Protein AF-A0A7G2CK95-F1 (afdb_monomer)

Organism: NCBI:txid59799

pLDDT: mean 92.6, std 8.97, range [46.34, 98.75]

InterPro domains:
  IPR023128 Protein N-terminal glutamine amidohydrolase, alpha beta roll [PF09764] (47-225)
  IPR037132 Protein N-terminal glutamine amidohydrolase, alpha beta roll superfamily [G3DSA:3.10.620.10] (1-190)
  IPR039733 Protein N-terminal glutamine amidohydrolase [PTHR13035] (48-230)

Nearest PDB structures (foldseek):
  7s8w-assembly1_A  TM=4.728E-01  e=5.253E-01  Amycolatopsis sp.
  5fjp-assembly2_A  TM=4.552E-01  e=4.659E-01  Amycolatopsis sp.
  5fjr-assembly1_A  TM=4.540E-01  e=5.922E-01  Amycolatopsis sp.
  3cyj-assembly1_A  TM=4.809E-01  e=1.641E+00  Rubrobacter xylanophilus DSM 9941

Structure (mmCIF, N/CA/C/O backbone):
data_AF-A0A7G2CK95-F1
#
_entry.id   AF-A0A7G2CK95-F1
#
loop_
_atom_site.group_PDB
_atom_site.id
_atom_site.type_symbol
_atom_site.label_atom_id
_atom_site.label_alt_id
_atom_site.label_comp_id
_atom_site.label_asym_id
_atom_site.label_entity_id
_atom_site.label_seq_id
_atom_site.pdbx_PDB_ins_code
_atom_site.Cartn_x
_atom_site.Cartn_y
_atom_site.Cartn_z
_atom_site.occupancy
_atom_site.B_iso_or_equiv
_atom_site.auth_seq_id
_atom_site.auth_comp_id
_atom_site.auth_asym_id
_atom_site.auth_atom_id
_atom_site.pdbx_PDB_model_num
ATOM 1 N N . MET A 1 1 ? -8.683 -21.092 3.621 1.00 47.41 1 MET A N 1
ATOM 2 C CA . MET A 1 1 ? -9.106 -20.383 4.844 1.00 47.41 1 MET A CA 1
ATOM 3 C C . MET A 1 1 ? -10.113 -21.291 5.527 1.00 47.41 1 MET A C 1
ATOM 5 O O . MET A 1 1 ? -11.068 -21.670 4.860 1.00 47.41 1 MET A O 1
ATOM 9 N N . GLU A 1 2 ? -9.842 -21.744 6.752 1.00 46.34 2 GLU A N 1
ATOM 10 C CA . GLU A 1 2 ? -10.783 -22.582 7.512 1.00 46.34 2 GLU A CA 1
ATOM 11 C C . GLU A 1 2 ? -12.123 -21.854 7.693 1.00 46.34 2 GLU A C 1
ATOM 13 O O . GLU A 1 2 ? -12.157 -20.631 7.830 1.00 46.34 2 GLU A O 1
ATOM 18 N N . GLU A 1 3 ? -13.220 -22.610 7.697 1.00 56.62 3 GLU A N 1
ATOM 19 C CA . GLU A 1 3 ? -14.606 -22.119 7.760 1.00 56.62 3 GLU A CA 1
ATOM 20 C C . GLU A 1 3 ? -14.863 -21.182 8.957 1.00 56.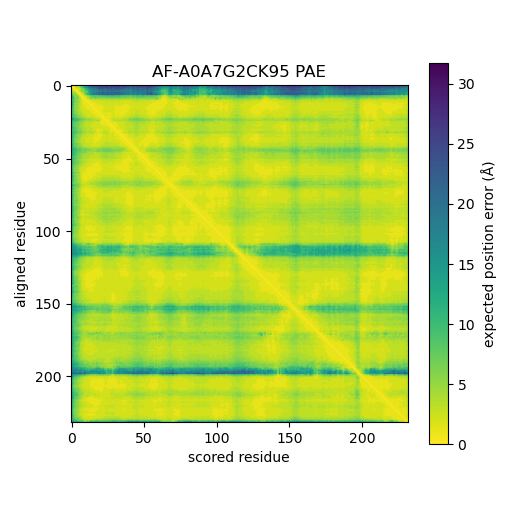62 3 GLU A C 1
ATOM 22 O O . GLU A 1 3 ? -15.671 -20.266 8.864 1.00 56.62 3 GLU A O 1
ATOM 27 N N . LYS A 1 4 ? -14.066 -21.318 10.027 1.00 56.44 4 LYS A N 1
ATOM 28 C CA . LYS A 1 4 ? -14.090 -20.492 11.244 1.00 56.44 4 LYS A CA 1
ATOM 29 C C . LYS A 1 4 ? -13.824 -18.992 11.017 1.00 56.44 4 LYS A C 1
ATOM 31 O O . LYS A 1 4 ? -14.174 -18.189 11.874 1.00 56.44 4 LYS A O 1
ATOM 36 N N . TYR A 1 5 ? -13.195 -18.602 9.906 1.00 57.00 5 TYR A N 1
ATOM 37 C CA . TYR A 1 5 ? -12.777 -17.209 9.667 1.00 57.00 5 TYR A CA 1
ATOM 38 C C . TYR A 1 5 ? -13.523 -16.511 8.528 1.00 57.00 5 TYR A C 1
ATOM 40 O O . TYR A 1 5 ? -13.239 -15.344 8.261 1.00 57.00 5 TYR A O 1
ATOM 48 N N . LYS A 1 6 ? -14.457 -17.200 7.855 1.00 57.72 6 LYS A N 1
ATOM 49 C CA . LYS A 1 6 ? -15.169 -16.653 6.687 1.00 57.72 6 LYS A CA 1
ATOM 50 C C . LYS A 1 6 ? -15.974 -15.385 6.991 1.00 57.72 6 LYS A C 1
ATOM 52 O O . LYS A 1 6 ? -16.174 -14.595 6.078 1.00 57.72 6 LYS A O 1
ATOM 57 N N . ASP A 1 7 ? -16.334 -15.168 8.254 1.00 66.56 7 ASP A N 1
ATOM 58 C CA . ASP A 1 7 ? -17.263 -14.104 8.647 1.00 66.56 7 ASP A CA 1
ATOM 59 C C . ASP A 1 7 ? -16.604 -12.970 9.443 1.00 66.56 7 ASP A C 1
ATOM 61 O O . ASP A 1 7 ? -17.287 -12.055 9.898 1.00 66.56 7 ASP A O 1
ATOM 65 N N . LEU A 1 8 ? -15.281 -13.008 9.650 1.00 83.69 8 LEU A N 1
ATOM 66 C CA . LEU A 1 8 ? -14.631 -11.990 10.481 1.00 83.69 8 LEU A CA 1
ATOM 67 C C . LEU A 1 8 ? -14.372 -10.683 9.720 1.00 83.69 8 LEU A C 1
ATOM 69 O O . LEU A 1 8 ? -14.423 -9.602 10.310 1.00 83.69 8 LEU A O 1
ATOM 73 N N . PHE A 1 9 ? -14.085 -10.792 8.421 1.00 90.69 9 PHE A N 1
ATOM 74 C CA . PHE A 1 9 ? -13.752 -9.669 7.550 1.00 90.69 9 PHE A CA 1
ATOM 75 C C . PHE A 1 9 ? -14.561 -9.749 6.267 1.00 90.69 9 PHE A C 1
ATOM 77 O O . PHE A 1 9 ? -14.505 -10.750 5.557 1.00 90.69 9 PHE A O 1
ATOM 84 N N . ASP A 1 10 ? -15.255 -8.669 5.939 1.00 92.62 10 ASP A N 1
ATOM 85 C CA . ASP A 1 10 ? -16.059 -8.587 4.717 1.00 92.62 10 ASP A CA 1
ATOM 86 C C . ASP A 1 10 ? -15.304 -7.900 3.559 1.00 92.62 10 ASP A C 1
ATOM 88 O O . ASP A 1 10 ? -15.697 -8.024 2.400 1.00 92.62 10 ASP A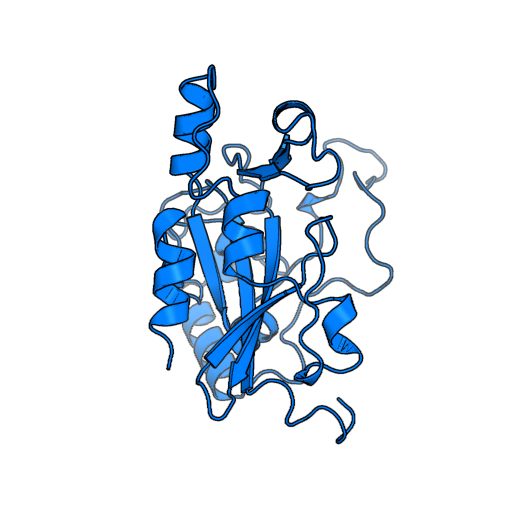 O 1
ATOM 92 N N . ALA A 1 11 ? -14.181 -7.226 3.844 1.00 95.50 11 ALA A N 1
ATOM 93 C CA . ALA A 1 11 ? -13.296 -6.670 2.825 1.00 95.50 11 ALA A CA 1
ATOM 94 C C . ALA A 1 11 ? -11.837 -6.637 3.291 1.00 95.50 11 ALA A C 1
ATOM 96 O O . ALA A 1 11 ? -11.534 -6.458 4.472 1.00 95.50 11 ALA A O 1
ATOM 97 N N . SER A 1 12 ? -10.912 -6.769 2.342 1.00 96.75 12 SER A N 1
ATOM 98 C CA . SER A 1 12 ? -9.479 -6.614 2.587 1.00 96.75 12 SER A CA 1
ATOM 99 C C . SER A 1 12 ? -8.788 -5.945 1.408 1.00 96.75 12 SER A C 1
ATOM 101 O O . SER A 1 12 ? -9.215 -6.063 0.256 1.00 96.75 12 SER A O 1
ATOM 103 N N . TYR A 1 13 ? -7.720 -5.224 1.727 1.00 98.25 13 TYR A N 1
ATOM 104 C CA . TYR A 1 13 ? -7.013 -4.345 0.819 1.00 98.25 13 TYR A CA 1
ATOM 105 C C . TYR A 1 13 ? -5.505 -4.487 1.005 1.00 98.25 13 TYR A C 1
ATOM 107 O O . TYR A 1 13 ? -5.016 -4.648 2.127 1.00 98.25 13 TYR A O 1
ATOM 115 N N . ALA A 1 14 ? -4.768 -4.381 -0.095 1.00 98.56 14 ALA A N 1
ATOM 116 C CA . ALA A 1 14 ? -3.340 -4.097 -0.088 1.00 98.56 14 ALA A CA 1
ATOM 117 C C . ALA A 1 14 ? -3.144 -2.601 -0.348 1.00 98.56 14 ALA A C 1
ATOM 119 O O . ALA A 1 14 ? -3.777 -2.035 -1.241 1.00 98.56 14 ALA A O 1
ATOM 120 N N . VAL A 1 15 ? -2.268 -1.959 0.418 1.00 98.75 15 VAL A N 1
ATOM 121 C CA . VAL A 1 15 ? -1.977 -0.533 0.274 1.00 98.75 15 VAL A CA 1
ATOM 122 C C . VAL A 1 15 ? -0.496 -0.349 0.012 1.00 98.75 15 VAL A C 1
ATOM 124 O O . VAL A 1 15 ? 0.332 -0.654 0.865 1.00 98.75 15 VAL A O 1
ATOM 127 N N . PHE A 1 16 ? -0.174 0.172 -1.169 1.00 98.75 16 PHE A N 1
ATOM 128 C CA . PHE A 1 16 ? 1.175 0.611 -1.508 1.00 98.75 16 PHE A CA 1
ATOM 129 C C . PHE A 1 16 ? 1.325 2.089 -1.173 1.00 98.75 16 PHE A C 1
ATOM 131 O O . PHE A 1 16 ? 0.464 2.895 -1.526 1.00 98.75 16 PHE A O 1
ATOM 138 N N . VAL A 1 17 ? 2.441 2.454 -0.550 1.00 98.69 17 VAL A N 1
ATOM 139 C CA . VAL A 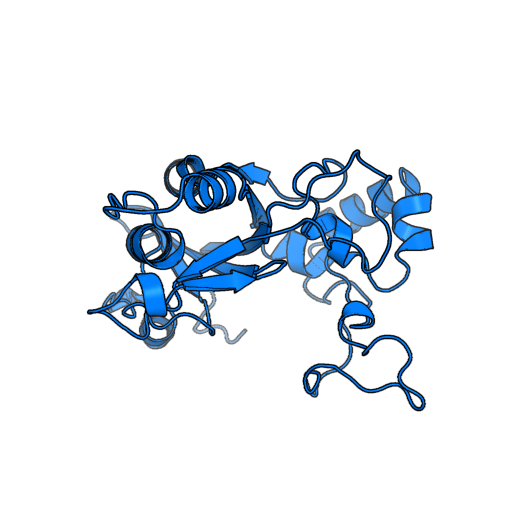1 17 ? 2.804 3.844 -0.264 1.00 98.69 17 VAL A CA 1
ATOM 140 C C . VAL A 1 17 ? 4.081 4.187 -0.997 1.00 98.69 17 VAL A C 1
ATOM 142 O O . VAL A 1 17 ? 5.080 3.477 -0.891 1.00 98.69 17 VAL A O 1
ATOM 145 N N . SER A 1 18 ? 4.055 5.285 -1.741 1.00 98.69 18 SER A N 1
ATOM 146 C CA . SER A 1 18 ? 5.205 5.776 -2.493 1.00 98.69 18 SER A CA 1
ATOM 147 C C . SER A 1 18 ? 5.056 7.270 -2.760 1.00 98.69 18 SER A C 1
ATOM 149 O O . SER A 1 18 ? 3.952 7.815 -2.705 1.00 98.69 18 SER A O 1
ATOM 151 N N . SER A 1 19 ? 6.160 7.941 -3.072 1.00 98.31 19 SER A N 1
ATOM 152 C CA . SER A 1 19 ? 6.135 9.258 -3.713 1.00 98.31 19 SER A CA 1
ATOM 153 C C . SER A 1 19 ? 6.577 9.187 -5.181 1.00 98.31 19 SER A C 1
ATOM 155 O O . SER A 1 19 ? 6.740 10.227 -5.817 1.00 98.31 19 SER A O 1
ATOM 157 N N . PHE A 1 20 ? 6.814 7.982 -5.718 1.00 98.31 20 PHE A N 1
ATOM 158 C CA . PHE A 1 20 ? 7.185 7.780 -7.113 1.00 98.31 20 PHE A CA 1
ATOM 159 C C . PHE A 1 20 ? 6.027 8.136 -8.043 1.00 98.31 20 PHE A C 1
ATOM 161 O O . PHE A 1 20 ? 4.890 7.703 -7.847 1.00 98.31 20 PHE A O 1
ATOM 168 N N . SER A 1 21 ? 6.329 8.909 -9.080 1.00 97.69 21 SER A N 1
ATOM 169 C CA . SER A 1 21 ? 5.365 9.339 -10.083 1.00 97.69 21 SER A CA 1
ATOM 170 C C . SER A 1 21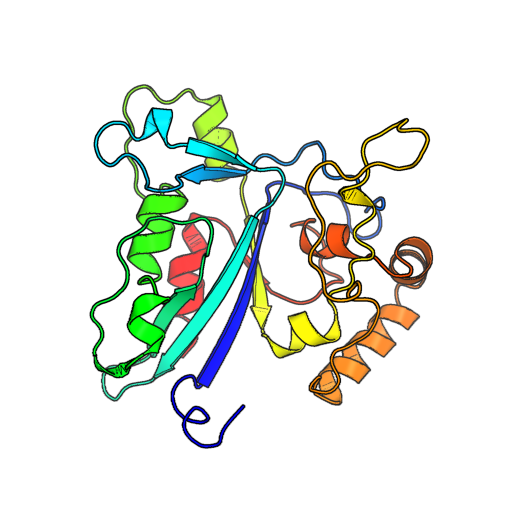 ? 6.090 9.539 -11.409 1.00 97.69 21 SER A C 1
ATOM 172 O O . SER A 1 21 ? 7.042 10.316 -11.494 1.00 97.69 21 SER A O 1
ATOM 174 N N . VAL A 1 22 ? 5.647 8.809 -12.428 1.00 96.94 22 VAL A N 1
ATOM 175 C CA . VAL A 1 22 ? 6.036 8.984 -13.833 1.00 96.94 22 VAL A CA 1
ATOM 176 C C . VAL A 1 22 ? 4.799 8.829 -14.711 1.00 96.94 22 VAL A C 1
ATOM 178 O O . VAL A 1 22 ? 3.797 8.260 -14.276 1.00 96.94 22 VAL A O 1
ATOM 181 N N . GLU A 1 23 ? 4.855 9.340 -15.939 1.00 94.25 23 GLU A N 1
ATOM 182 C CA . GLU A 1 23 ? 3.772 9.155 -16.911 1.00 94.25 23 GLU A CA 1
ATOM 183 C C . GLU A 1 23 ? 3.478 7.666 -17.150 1.00 94.25 23 GLU A C 1
ATOM 185 O O . GLU A 1 23 ? 4.386 6.830 -17.157 1.00 94.25 23 GLU A O 1
ATOM 190 N N . ASP A 1 24 ? 2.206 7.344 -17.372 1.00 89.19 24 ASP A N 1
ATOM 191 C CA . ASP A 1 24 ? 1.743 5.987 -17.655 1.00 89.19 24 ASP A CA 1
ATOM 192 C C . ASP A 1 24 ? 2.498 5.373 -18.842 1.00 89.19 24 ASP A C 1
ATOM 194 O O . ASP A 1 24 ? 2.615 5.970 -19.916 1.00 89.19 24 ASP A O 1
ATOM 198 N N . GLY A 1 25 ? 3.013 4.158 -18.654 1.00 87.00 25 GLY A N 1
ATOM 199 C CA . GLY A 1 25 ? 3.798 3.450 -19.664 1.00 87.00 25 GLY A CA 1
ATOM 200 C C . GLY A 1 25 ? 5.246 3.928 -19.781 1.00 87.00 25 GLY A C 1
ATOM 201 O O . GLY A 1 25 ? 5.959 3.474 -20.676 1.00 87.00 25 GLY A O 1
ATOM 202 N N . LYS A 1 26 ? 5.696 4.846 -18.914 1.00 91.94 26 LYS A N 1
ATOM 203 C CA . LYS A 1 26 ? 7.112 5.228 -18.764 1.00 91.94 26 LYS A CA 1
ATOM 204 C C . LYS A 1 26 ? 7.790 4.533 -17.588 1.00 91.94 26 LYS A C 1
ATOM 206 O O . LYS A 1 26 ? 8.927 4.871 -17.256 1.00 91.94 26 LYS A O 1
ATOM 211 N N . GLU A 1 27 ? 7.117 3.589 -16.939 1.00 92.94 27 GLU A N 1
ATOM 212 C CA . GLU A 1 27 ? 7.727 2.777 -15.898 1.00 92.94 27 GLU A CA 1
ATOM 213 C C . GLU A 1 27 ? 8.911 1.989 -16.451 1.00 92.94 27 GLU A C 1
ATOM 215 O O . GLU A 1 27 ? 8.831 1.356 -17.499 1.00 92.94 27 GLU A O 1
ATOM 220 N N . VAL A 1 28 ? 10.010 1.984 -15.701 1.00 92.56 28 VAL A N 1
ATOM 221 C CA . VAL A 1 28 ? 11.169 1.149 -16.007 1.00 92.56 28 VAL A CA 1
ATOM 222 C C . VAL A 1 28 ? 11.312 0.125 -14.892 1.00 92.56 28 VAL A C 1
ATOM 224 O O . VAL A 1 28 ? 11.326 0.477 -13.711 1.00 92.56 28 VAL A O 1
ATOM 227 N N . LYS A 1 29 ? 11.425 -1.156 -15.259 1.00 92.56 29 LYS A N 1
ATOM 228 C CA . LYS A 1 29 ? 11.590 -2.262 -14.307 1.00 92.56 29 LYS A CA 1
ATOM 229 C C . LYS A 1 29 ? 12.706 -1.952 -13.298 1.00 92.56 29 LYS A C 1
ATOM 231 O O . LYS A 1 29 ? 13.819 -1.593 -13.681 1.00 92.56 29 LYS A O 1
ATOM 236 N N . ASN A 1 30 ? 12.395 -2.130 -12.012 1.00 93.31 30 ASN A N 1
ATOM 237 C CA . ASN A 1 30 ? 13.291 -1.902 -10.869 1.00 93.31 30 ASN A CA 1
ATOM 238 C C . ASN A 1 30 ? 13.793 -0.455 -10.693 1.00 93.31 30 ASN A C 1
ATOM 240 O O . ASN A 1 30 ? 14.831 -0.260 -10.062 1.00 93.31 30 ASN A O 1
ATOM 244 N N . ARG A 1 31 ? 13.095 0.550 -11.244 1.00 94.75 31 ARG A N 1
ATOM 245 C CA . ARG A 1 31 ? 13.464 1.966 -11.095 1.00 94.75 31 ARG A CA 1
ATOM 246 C C . ARG A 1 31 ? 12.350 2.793 -10.466 1.00 94.75 31 ARG A C 1
ATOM 248 O O . ARG A 1 31 ? 11.277 2.944 -11.042 1.00 94.75 31 ARG A O 1
ATOM 255 N N . TRP A 1 32 ? 12.640 3.335 -9.289 1.00 96.56 32 TRP A N 1
ATOM 256 C CA . TRP A 1 32 ? 11.807 4.281 -8.536 1.00 96.56 32 TRP A CA 1
ATOM 257 C C . TRP A 1 32 ? 12.670 5.078 -7.541 1.00 96.56 32 TRP A C 1
ATOM 259 O O . TRP A 1 32 ? 12.257 5.415 -6.433 1.00 96.56 32 TRP A O 1
ATOM 269 N N . GLU A 1 33 ? 13.911 5.382 -7.929 1.00 94.62 33 GLU A N 1
ATOM 270 C CA . GLU A 1 33 ? 14.967 5.915 -7.059 1.00 94.62 33 GLU A CA 1
ATOM 271 C C . GLU A 1 33 ? 14.663 7.317 -6.514 1.00 94.62 33 GLU A C 1
ATOM 273 O O . GLU A 1 33 ? 15.301 7.764 -5.556 1.00 94.62 33 GLU A O 1
ATOM 278 N N . THR A 1 34 ? 13.696 8.018 -7.110 1.00 95.88 34 THR A N 1
ATOM 279 C CA . THR A 1 34 ? 13.206 9.327 -6.660 1.00 95.88 34 THR A CA 1
ATOM 280 C C . THR A 1 34 ? 12.205 9.228 -5.511 1.00 95.88 34 THR A C 1
ATOM 282 O O . THR A 1 34 ? 11.923 10.238 -4.869 1.00 95.88 34 THR A O 1
ATOM 285 N N . SER A 1 35 ? 11.684 8.034 -5.221 1.00 97.81 35 SER A N 1
ATOM 286 C CA . SER A 1 35 ? 10.687 7.855 -4.174 1.00 97.81 35 SER A CA 1
ATOM 287 C C . SER A 1 35 ? 11.270 7.984 -2.775 1.00 97.81 35 SER A C 1
ATOM 289 O O . SER A 1 35 ? 12.319 7.410 -2.471 1.00 97.81 35 SER A O 1
ATOM 291 N N . ARG A 1 36 ? 10.577 8.708 -1.900 1.00 97.56 36 ARG A N 1
ATOM 292 C CA . ARG A 1 36 ? 10.911 8.860 -0.486 1.00 97.56 36 ARG A CA 1
ATOM 293 C C . ARG A 1 36 ? 9.622 8.813 0.322 1.00 97.56 36 ARG A C 1
ATOM 295 O O . ARG A 1 36 ? 8.765 9.680 0.185 1.00 97.56 36 ARG A O 1
ATOM 302 N N . VAL A 1 37 ? 9.508 7.816 1.188 1.00 97.69 37 VAL A N 1
ATOM 303 C CA . VAL A 1 37 ? 8.372 7.624 2.089 1.00 97.69 37 VAL A CA 1
ATOM 304 C C . VAL A 1 37 ? 8.870 7.784 3.519 1.00 97.69 37 VAL A C 1
ATOM 306 O O . VAL A 1 37 ? 9.450 6.845 4.072 1.00 97.69 37 VAL A O 1
ATOM 309 N N . PRO A 1 38 ? 8.673 8.964 4.135 1.00 96.88 38 PRO A N 1
ATOM 310 C CA . PRO A 1 38 ? 8.861 9.107 5.565 1.00 96.88 38 PRO A CA 1
ATOM 311 C C . PRO A 1 38 ? 7.891 8.188 6.304 1.00 96.88 38 PRO A C 1
ATOM 313 O O . PRO A 1 38 ? 6.676 8.275 6.121 1.00 96.88 38 PRO A O 1
ATOM 316 N N . TYR A 1 39 ? 8.440 7.311 7.130 1.00 97.44 39 TYR A N 1
ATOM 317 C CA . TYR A 1 39 ? 7.697 6.284 7.843 1.00 97.44 39 TYR A CA 1
ATOM 318 C C . TYR A 1 39 ? 8.195 6.222 9.278 1.00 97.44 39 TYR A C 1
ATOM 320 O O . TYR A 1 39 ? 9.388 6.033 9.519 1.00 97.44 39 TYR A O 1
ATOM 328 N N . ARG A 1 40 ? 7.292 6.374 10.243 1.00 96.94 40 ARG A N 1
ATOM 329 C CA . ARG A 1 40 ? 7.617 6.201 11.657 1.00 96.94 40 ARG A CA 1
ATOM 330 C C . ARG A 1 40 ? 7.295 4.772 12.089 1.00 96.94 40 ARG A C 1
ATOM 332 O O . ARG A 1 40 ? 6.141 4.353 12.051 1.00 96.94 40 ARG A O 1
ATOM 339 N N . ALA A 1 41 ? 8.312 4.046 12.552 1.00 96.94 41 ALA A N 1
ATOM 340 C CA . ALA A 1 41 ? 8.165 2.648 12.961 1.00 96.94 41 ALA A CA 1
ATOM 341 C C . ALA A 1 41 ? 7.464 2.461 14.317 1.00 96.94 41 ALA A C 1
ATOM 343 O O . ALA A 1 41 ? 7.085 1.340 14.650 1.00 96.94 41 ALA A O 1
ATOM 344 N N . CYS A 1 42 ? 7.297 3.532 15.095 1.00 96.25 42 CYS A N 1
ATOM 345 C CA . CYS A 1 42 ? 6.664 3.563 16.415 1.00 96.25 42 CYS A CA 1
ATOM 346 C C . CYS A 1 42 ? 7.424 2.790 17.506 1.00 96.25 42 CYS A C 1
ATOM 348 O O . CYS A 1 42 ? 6.838 2.412 18.523 1.00 96.25 42 CYS A O 1
ATOM 350 N N . LYS A 1 43 ? 8.739 2.585 17.341 1.00 95.81 43 LYS A N 1
ATOM 351 C CA . LYS A 1 43 ? 9.598 1.932 18.344 1.00 95.81 43 LYS A CA 1
ATOM 352 C C . LYS A 1 43 ? 9.927 2.880 19.490 1.00 95.81 43 LYS A C 1
ATOM 354 O O . LYS A 1 43 ? 10.007 2.459 20.644 1.00 95.81 43 LYS A O 1
ATOM 359 N N . ASN A 1 44 ? 10.112 4.166 19.190 1.00 92.56 44 ASN A N 1
ATOM 360 C CA . ASN A 1 44 ? 10.479 5.173 20.179 1.00 92.56 44 ASN A CA 1
ATOM 361 C C . ASN A 1 44 ? 9.357 6.197 20.385 1.00 92.56 44 ASN A C 1
ATOM 363 O O . ASN A 1 44 ? 9.184 7.151 19.627 1.00 92.56 44 ASN A O 1
ATOM 367 N N . LYS A 1 45 ? 8.613 6.036 21.484 1.00 88.25 45 LYS A N 1
ATOM 368 C CA . LYS A 1 45 ? 7.525 6.957 21.850 1.00 88.25 45 LYS A CA 1
ATOM 369 C C . LYS A 1 45 ? 8.010 8.349 22.267 1.00 88.25 45 LYS A C 1
ATOM 371 O O . LYS A 1 45 ? 7.238 9.295 22.190 1.00 88.25 45 LYS A O 1
ATOM 376 N N . LYS A 1 46 ? 9.260 8.481 22.728 1.00 89.81 46 LYS A N 1
ATOM 377 C CA . LYS A 1 46 ? 9.799 9.738 23.278 1.00 89.81 46 LYS A CA 1
ATOM 378 C C . LYS A 1 46 ? 10.508 10.590 22.230 1.00 89.81 46 LYS A C 1
ATOM 380 O O . LYS A 1 46 ? 10.501 11.809 22.337 1.00 89.81 46 LYS A O 1
ATOM 385 N N . ASN A 1 47 ? 11.128 9.957 21.238 1.00 90.19 47 ASN A N 1
ATOM 386 C CA . ASN A 1 47 ? 11.873 10.641 20.189 1.00 90.19 47 ASN A CA 1
ATOM 387 C C . ASN A 1 47 ? 11.336 10.236 18.814 1.00 90.19 47 ASN A C 1
ATOM 389 O O . ASN A 1 47 ? 11.843 9.307 18.192 1.00 90.19 47 ASN A O 1
ATOM 393 N N . ILE A 1 48 ? 10.308 10.960 18.363 1.00 89.88 48 ILE A N 1
ATOM 394 C CA . ILE A 1 48 ? 9.659 10.745 17.062 1.00 89.88 48 ILE A CA 1
ATOM 395 C C . ILE A 1 48 ? 10.677 10.870 15.923 1.00 89.88 48 ILE A C 1
ATOM 397 O O . ILE A 1 48 ? 10.687 10.038 15.026 1.00 89.88 48 ILE A O 1
ATOM 401 N N . ALA A 1 49 ? 11.562 11.870 15.976 1.00 89.06 49 ALA A N 1
ATOM 402 C CA . ALA A 1 49 ? 12.540 12.120 14.918 1.00 89.06 49 ALA A CA 1
ATOM 403 C C . ALA A 1 49 ? 13.511 10.944 14.722 1.00 89.06 49 ALA A C 1
ATOM 405 O O . ALA A 1 49 ? 13.798 10.573 13.589 1.00 89.06 49 ALA A O 1
ATOM 406 N N . ALA A 1 50 ? 13.973 10.328 15.815 1.00 91.06 50 ALA A N 1
ATOM 407 C CA . ALA A 1 50 ? 14.861 9.164 15.762 1.00 91.06 50 ALA A CA 1
ATOM 408 C C . ALA A 1 50 ? 14.163 7.864 15.317 1.00 91.06 50 ALA A C 1
ATOM 410 O O . ALA A 1 50 ? 14.833 6.870 15.055 1.00 91.06 50 ALA A O 1
ATOM 411 N N . ASP A 1 51 ? 12.832 7.858 15.272 1.00 94.38 51 ASP A N 1
ATOM 412 C CA . ASP A 1 51 ? 11.999 6.700 14.930 1.00 94.38 51 ASP A CA 1
ATOM 413 C C . ASP A 1 51 ? 11.501 6.731 13.476 1.00 94.38 51 ASP A C 1
ATOM 415 O O . ASP A 1 51 ? 10.827 5.806 13.016 1.00 94.38 51 ASP A O 1
ATOM 419 N N . ILE A 1 52 ? 11.806 7.818 12.762 1.00 94.81 52 ILE A N 1
ATOM 420 C CA . ILE A 1 52 ? 11.463 7.992 11.358 1.00 94.81 52 ILE A CA 1
ATOM 421 C C . ILE A 1 52 ? 12.576 7.410 10.491 1.00 94.81 52 ILE A C 1
ATOM 423 O O . ILE A 1 52 ? 13.743 7.785 10.596 1.00 94.81 52 ILE A O 1
ATOM 427 N N . ILE A 1 53 ? 12.178 6.532 9.581 1.00 95.81 53 ILE A N 1
ATOM 428 C CA . ILE A 1 53 ? 13.002 5.996 8.504 1.00 95.81 53 ILE A CA 1
ATOM 429 C C . ILE A 1 53 ? 12.441 6.447 7.153 1.00 95.81 53 ILE A C 1
ATOM 431 O O . ILE A 1 53 ? 11.309 6.921 7.049 1.00 95.81 53 ILE A O 1
ATOM 435 N N . SER A 1 54 ? 13.265 6.342 6.115 1.00 96.25 54 SER A N 1
ATOM 436 C CA . SER A 1 54 ? 12.894 6.694 4.747 1.00 96.25 54 SER A CA 1
ATOM 437 C C . SER A 1 54 ? 12.893 5.430 3.903 1.00 96.25 54 SER A C 1
ATOM 439 O O . SER A 1 54 ? 13.963 4.889 3.627 1.00 96.25 54 SER A O 1
ATOM 441 N N . TRP A 1 55 ? 11.713 4.996 3.471 1.00 97.88 55 TRP A N 1
ATOM 442 C CA . TRP A 1 55 ? 11.567 3.911 2.502 1.00 97.88 55 TRP A CA 1
ATOM 443 C C . TRP A 1 55 ? 11.522 4.454 1.075 1.00 97.88 55 TRP A C 1
ATOM 445 O O . TRP A 1 55 ? 11.202 5.622 0.847 1.00 97.88 55 TRP A O 1
ATOM 455 N N . ASP A 1 56 ? 11.837 3.610 0.103 1.00 97.50 56 ASP A N 1
ATOM 456 C CA . ASP A 1 56 ? 11.543 3.856 -1.306 1.00 97.50 56 ASP A CA 1
ATOM 457 C C . ASP A 1 56 ? 10.064 3.555 -1.606 1.00 97.50 56 ASP A C 1
ATOM 459 O O . ASP A 1 56 ? 9.381 4.349 -2.248 1.00 97.50 56 ASP A O 1
ATOM 463 N N . TYR A 1 57 ? 9.514 2.478 -1.062 1.00 98.56 57 TYR A N 1
ATOM 464 C CA . TYR A 1 57 ? 8.077 2.231 -0.978 1.00 98.56 57 TYR A CA 1
ATOM 465 C C . TYR A 1 57 ? 7.773 1.387 0.263 1.00 98.56 57 TYR A C 1
ATOM 467 O O . TYR A 1 57 ? 8.661 0.742 0.813 1.00 98.56 57 TYR A O 1
ATOM 475 N N . HIS A 1 58 ? 6.520 1.388 0.712 1.00 98.50 58 HIS A N 1
ATOM 476 C CA . HIS A 1 58 ? 6.060 0.503 1.787 1.00 98.50 58 HIS A CA 1
ATOM 477 C C . HIS A 1 58 ? 4.747 -0.166 1.401 1.00 98.50 58 HIS A C 1
ATOM 479 O O . HIS A 1 58 ? 3.986 0.389 0.604 1.00 98.50 58 HIS A O 1
ATOM 485 N N . VAL A 1 59 ? 4.475 -1.346 1.957 1.00 98.56 59 VAL A N 1
ATOM 486 C CA . VAL A 1 59 ? 3.225 -2.076 1.721 1.00 98.56 59 VAL A CA 1
ATOM 487 C C . VAL A 1 59 ? 2.672 -2.587 3.041 1.00 98.56 59 VAL A C 1
ATOM 489 O O . VAL A 1 59 ? 3.372 -3.247 3.801 1.00 98.56 59 VAL A O 1
ATOM 492 N N . PHE A 1 60 ? 1.391 -2.336 3.279 1.00 98.75 60 PHE A N 1
ATOM 493 C CA . PHE A 1 60 ? 0.645 -2.904 4.401 1.00 98.75 60 PHE A CA 1
ATOM 494 C C . PHE A 1 60 ? -0.742 -3.351 3.935 1.00 98.75 60 PHE A C 1
ATOM 496 O O . PHE A 1 60 ? -1.168 -3.047 2.817 1.00 98.75 60 PHE A O 1
ATOM 503 N N . SER A 1 61 ? -1.455 -4.095 4.779 1.00 98.62 61 SER A N 1
ATOM 504 C CA . SER A 1 61 ? -2.829 -4.511 4.490 1.00 98.62 61 SER A CA 1
ATOM 505 C C . SER A 1 61 ? -3.822 -3.777 5.376 1.00 98.62 61 SER A C 1
ATOM 507 O O . SER A 1 61 ? -3.528 -3.496 6.535 1.00 98.62 61 SER A O 1
ATOM 509 N N . ILE A 1 62 ? -5.002 -3.487 4.833 1.00 98.50 62 ILE A N 1
ATOM 510 C CA . ILE A 1 62 ? -6.171 -3.051 5.596 1.00 98.50 62 ILE A CA 1
ATOM 511 C C . ILE A 1 62 ? -7.246 -4.126 5.493 1.00 98.50 62 ILE A C 1
ATOM 513 O O . ILE A 1 62 ? -7.487 -4.652 4.410 1.00 98.50 62 ILE A O 1
ATOM 517 N N . PHE A 1 63 ? -7.938 -4.412 6.588 1.00 97.19 63 PHE A N 1
ATOM 518 C CA . PHE A 1 63 ? -9.151 -5.221 6.582 1.00 97.19 63 PHE A CA 1
ATOM 519 C C . PHE A 1 63 ? -10.313 -4.466 7.226 1.00 97.19 63 PHE A C 1
ATOM 521 O O . PHE A 1 63 ? -10.123 -3.663 8.144 1.00 97.19 63 PHE A O 1
ATOM 528 N N . ARG A 1 64 ? -11.517 -4.717 6.710 1.00 96.81 64 ARG A N 1
ATOM 529 C CA . ARG A 1 64 ? -12.776 -4.151 7.190 1.00 96.81 64 ARG A CA 1
ATOM 530 C C . ARG A 1 64 ? -13.547 -5.204 7.966 1.00 96.81 64 ARG A C 1
ATOM 532 O O . ARG A 1 64 ? -13.657 -6.348 7.524 1.00 96.81 64 ARG A O 1
ATOM 539 N N . ARG A 1 65 ? -14.106 -4.786 9.094 1.00 94.88 65 ARG A N 1
ATOM 540 C CA . ARG A 1 65 ? -15.089 -5.549 9.854 1.00 94.88 65 ARG A CA 1
ATOM 541 C C . ARG A 1 65 ? -16.336 -4.698 10.024 1.00 94.88 65 ARG A C 1
ATOM 543 O O . ARG A 1 65 ? -16.274 -3.639 10.648 1.00 94.88 65 ARG A O 1
ATOM 550 N N . THR A 1 66 ? -17.450 -5.175 9.493 1.00 94.19 66 THR A N 1
ATOM 551 C CA . THR A 1 66 ? -18.759 -4.558 9.699 1.00 94.19 66 THR A CA 1
ATOM 552 C C . THR A 1 66 ? -19.402 -5.120 10.961 1.00 94.19 66 THR A C 1
ATOM 554 O O . THR A 1 66 ? -19.515 -6.333 11.128 1.00 94.19 66 THR A O 1
ATOM 557 N N . THR A 1 67 ? -19.804 -4.234 11.867 1.00 91.50 67 THR A N 1
ATOM 558 C CA . THR A 1 67 ? -20.601 -4.561 13.055 1.00 91.50 67 THR A CA 1
ATOM 559 C C . THR A 1 67 ? -21.946 -3.837 12.988 1.00 91.50 67 THR A C 1
ATOM 561 O O . THR A 1 67 ? -22.191 -3.043 12.079 1.00 91.50 6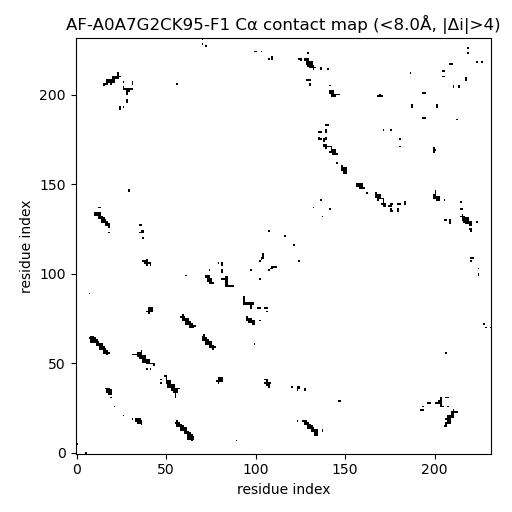7 THR A O 1
ATOM 564 N N . GLU A 1 68 ? -22.817 -4.068 13.971 1.00 92.38 68 GLU A N 1
ATOM 565 C CA . GLU A 1 68 ? -24.075 -3.318 14.117 1.00 92.38 68 GLU A CA 1
ATOM 566 C C . GLU A 1 68 ? -23.847 -1.801 14.276 1.00 92.38 68 GLU A C 1
ATOM 568 O O . GLU A 1 68 ? -24.697 -0.999 13.899 1.00 92.38 68 GLU A O 1
ATOM 573 N N . GLU A 1 69 ? -22.677 -1.396 14.780 1.00 93.31 69 GLU A N 1
ATOM 574 C CA . GLU A 1 69 ? -22.281 0.007 14.961 1.00 93.31 69 GLU A CA 1
ATOM 575 C C . GLU A 1 69 ? -21.688 0.635 13.685 1.00 93.31 69 GLU A C 1
ATOM 577 O O . GLU A 1 69 ? -21.440 1.842 13.645 1.00 93.31 69 GLU A O 1
ATOM 582 N N . GLY A 1 70 ? -21.446 -0.170 12.646 1.00 94.19 70 GLY A N 1
ATOM 583 C CA . GLY A 1 70 ? -20.872 0.251 11.371 1.00 94.19 70 GLY A CA 1
ATOM 584 C C . GLY A 1 70 ? -19.547 -0.431 11.027 1.00 94.19 70 GLY A C 1
ATOM 585 O O . GLY A 1 70 ? -19.110 -1.391 11.664 1.00 94.19 70 GLY A O 1
ATOM 586 N N . ALA A 1 71 ? -18.904 0.061 9.969 1.00 95.81 71 ALA A N 1
ATOM 587 C CA . ALA A 1 71 ? -17.636 -0.470 9.486 1.00 95.81 71 ALA A CA 1
ATOM 588 C C . ALA A 1 71 ? -16.448 0.068 10.296 1.00 95.81 71 ALA A C 1
ATOM 590 O O . ALA A 1 71 ? -16.274 1.280 10.448 1.00 95.81 71 ALA A O 1
ATOM 591 N N . ARG A 1 72 ? -15.583 -0.839 10.755 1.00 96.56 72 ARG A N 1
ATOM 592 C CA . ARG A 1 72 ? -14.278 -0.526 11.348 1.00 96.56 72 ARG A CA 1
ATOM 593 C C . ARG A 1 72 ? -13.158 -1.051 10.460 1.00 96.56 72 ARG A C 1
ATOM 595 O O . ARG A 1 72 ? -13.295 -2.099 9.828 1.00 96.56 72 ARG A O 1
ATOM 602 N N . TYR A 1 73 ? -12.046 -0.324 10.432 1.00 97.94 73 TYR A N 1
ATOM 603 C CA . TYR A 1 73 ? -10.892 -0.635 9.595 1.00 97.94 73 TYR A CA 1
ATOM 604 C C . TYR A 1 73 ? -9.651 -0.818 10.449 1.00 97.94 73 TYR A C 1
ATOM 606 O O . TYR A 1 73 ? -9.347 0.012 11.307 1.00 97.94 73 TYR A O 1
ATOM 614 N N . TYR A 1 74 ? -8.904 -1.874 10.157 1.00 98.25 74 TYR A N 1
ATOM 615 C CA . TYR A 1 74 ? -7.674 -2.187 10.863 1.00 98.25 74 TYR A CA 1
ATOM 616 C C . TYR A 1 74 ? -6.555 -2.462 9.873 1.00 98.25 74 TYR A C 1
ATOM 618 O O . TYR A 1 74 ? -6.781 -2.964 8.774 1.00 98.25 74 TYR A O 1
ATOM 626 N N . VAL A 1 75 ? -5.339 -2.148 10.291 1.00 98.56 75 VAL A N 1
ATOM 627 C CA . VAL A 1 75 ? -4.109 -2.314 9.533 1.00 98.56 75 VAL A CA 1
ATOM 628 C C . VAL A 1 75 ? -3.339 -3.522 10.054 1.00 98.56 75 VAL A C 1
ATOM 630 O O . VAL A 1 75 ? -3.166 -3.681 11.263 1.00 98.56 75 VAL A O 1
ATOM 633 N N . VAL A 1 76 ? -2.822 -4.334 9.135 1.00 98.56 76 VAL A N 1
ATOM 634 C CA . VAL A 1 76 ? -1.731 -5.276 9.396 1.00 98.56 76 VAL A CA 1
ATOM 635 C C . VAL A 1 76 ? -0.470 -4.724 8.753 1.00 98.56 76 VAL A C 1
ATOM 637 O O . VAL A 1 76 ? -0.322 -4.727 7.531 1.00 98.56 76 VAL A O 1
ATOM 640 N N . ASP A 1 77 ? 0.440 -4.276 9.608 1.00 98.50 77 ASP A N 1
ATOM 641 C CA . ASP A 1 77 ? 1.797 -3.891 9.248 1.00 98.50 77 ASP A CA 1
ATOM 642 C C . ASP A 1 77 ? 2.772 -4.607 10.192 1.00 98.50 77 ASP A C 1
ATOM 644 O O . ASP A 1 77 ? 2.679 -4.485 11.425 1.00 98.50 77 ASP A O 1
ATOM 648 N N . PHE A 1 78 ? 3.667 -5.399 9.600 1.00 97.81 78 PHE A N 1
ATOM 649 C CA . PHE A 1 78 ? 4.666 -6.184 10.320 1.00 97.81 78 PHE A CA 1
ATOM 650 C C . PHE A 1 78 ? 5.915 -5.372 10.684 1.00 97.81 78 PHE A C 1
ATOM 652 O O . PHE A 1 78 ? 6.648 -5.780 11.583 1.00 97.81 78 PHE A O 1
ATOM 659 N N . ASP A 1 79 ? 6.125 -4.209 10.064 1.00 97.75 79 ASP A N 1
ATOM 660 C CA . ASP A 1 79 ? 7.232 -3.298 10.369 1.00 97.75 79 ASP A CA 1
ATOM 661 C C . ASP A 1 79 ? 6.849 -2.248 11.427 1.00 97.75 79 ASP A C 1
ATOM 663 O O . ASP A 1 79 ? 7.711 -1.589 12.024 1.00 97.75 79 ASP A O 1
ATOM 667 N N . SER A 1 80 ? 5.549 -2.089 11.692 1.00 97.62 80 SER A N 1
ATOM 668 C CA . SER A 1 80 ? 5.026 -1.143 12.680 1.00 97.62 80 SER A CA 1
ATOM 669 C C . SER A 1 80 ? 5.021 -1.700 14.104 1.00 97.62 80 SER A C 1
ATOM 671 O O . SER A 1 80 ? 4.680 -2.856 14.360 1.00 97.62 80 SER A O 1
ATOM 673 N N . HIS A 1 81 ? 5.358 -0.829 15.053 1.00 97.44 81 HIS A N 1
ATOM 674 C CA . HIS A 1 81 ? 5.264 -1.050 16.497 1.00 97.44 81 HIS A CA 1
ATOM 675 C C . HIS A 1 81 ? 4.125 -0.227 17.121 1.00 97.44 81 HIS A C 1
ATOM 677 O O . HIS A 1 81 ? 4.093 -0.032 18.339 1.00 97.44 81 HIS A O 1
ATOM 683 N N . CYS A 1 82 ? 3.186 0.266 16.301 1.00 97.44 82 CYS A N 1
ATOM 684 C CA . CYS A 1 82 ? 1.952 0.863 16.802 1.00 97.44 82 CYS A CA 1
ATOM 685 C C . CYS A 1 82 ? 1.225 -0.105 17.755 1.00 97.44 82 CYS A C 1
ATOM 687 O O . CYS A 1 82 ? 1.306 -1.328 17.578 1.00 97.44 82 CYS A O 1
ATOM 689 N N . PRO A 1 83 ? 0.497 0.422 18.757 1.00 97.00 83 PRO A N 1
ATOM 690 C CA . PRO A 1 83 ? -0.322 -0.402 19.633 1.00 97.00 83 PRO A CA 1
ATOM 691 C C . PRO A 1 83 ? -1.312 -1.244 18.828 1.00 97.00 83 PRO A C 1
ATOM 693 O O . PRO A 1 83 ? -2.012 -0.734 17.954 1.00 97.00 83 PRO A O 1
ATOM 696 N N . ARG A 1 84 ? -1.366 -2.539 19.136 1.00 97.88 84 ARG A N 1
ATOM 697 C CA . ARG A 1 84 ? -2.375 -3.434 18.571 1.00 97.88 84 ARG A CA 1
ATOM 698 C C . ARG A 1 84 ? -3.733 -3.120 19.196 1.00 97.88 84 ARG A C 1
ATOM 700 O O . ARG A 1 84 ? -3.801 -2.652 20.333 1.00 97.88 84 ARG A O 1
ATOM 707 N N . THR A 1 85 ? -4.796 -3.337 18.437 1.00 97.38 85 THR A N 1
ATOM 708 C CA . THR A 1 85 ? -6.163 -3.071 18.886 1.00 97.38 85 THR A CA 1
ATOM 709 C C . THR A 1 85 ? -6.571 -4.010 20.022 1.00 97.38 85 THR A C 1
ATOM 711 O O . THR A 1 85 ? -6.114 -5.149 20.104 1.00 97.38 85 THR A O 1
ATOM 714 N N . THR A 1 86 ? -7.460 -3.532 20.889 1.00 96.56 86 THR A N 1
ATOM 715 C CA . THR A 1 86 ? -8.102 -4.323 21.949 1.00 96.56 86 THR A CA 1
ATOM 716 C C . THR A 1 86 ? -9.533 -4.716 21.580 1.00 96.56 86 THR A C 1
ATOM 718 O O . THR A 1 86 ? -10.321 -5.047 22.458 1.00 96.56 86 THR A O 1
ATOM 721 N N . ASP A 1 87 ? -9.905 -4.630 20.298 1.00 95.19 87 ASP A N 1
ATOM 722 C CA . ASP A 1 87 ? -11.227 -5.045 19.827 1.00 95.19 87 ASP A CA 1
ATOM 723 C C . ASP A 1 87 ? -11.383 -6.567 19.955 1.00 95.19 87 ASP A C 1
ATOM 725 O O . ASP A 1 87 ? -10.906 -7.333 19.115 1.00 95.19 87 ASP A O 1
ATOM 729 N N . GLU A 1 88 ? -12.050 -7.001 21.026 1.00 94.25 88 GLU A N 1
ATOM 730 C CA . GLU A 1 88 ? -12.297 -8.416 21.335 1.00 94.25 88 GLU A CA 1
ATOM 731 C C . GLU A 1 88 ? -13.050 -9.137 20.214 1.00 94.25 88 GLU A C 1
ATOM 733 O O . GLU A 1 88 ? -12.878 -10.338 20.010 1.00 94.25 88 GLU A O 1
ATOM 738 N N . GLY A 1 89 ? -13.828 -8.393 19.425 1.00 92.31 89 GLY A N 1
ATOM 739 C CA . GLY A 1 89 ? -14.562 -8.928 18.292 1.00 92.31 89 GLY A CA 1
ATOM 740 C C . GLY A 1 89 ? -13.679 -9.409 17.140 1.00 92.31 89 GLY A C 1
ATOM 741 O O . GLY A 1 89 ? -14.197 -10.035 16.223 1.00 92.31 89 GLY A O 1
ATOM 742 N N . LEU A 1 90 ? -12.367 -9.150 17.181 1.00 93.25 90 LEU A N 1
ATOM 743 C CA . LEU A 1 90 ? -11.380 -9.720 16.261 1.00 93.25 90 LEU A CA 1
ATOM 744 C C . LEU A 1 90 ? -10.809 -11.067 16.731 1.00 93.25 90 LEU A C 1
ATOM 746 O O . LEU A 1 90 ? -10.099 -11.726 15.966 1.00 93.25 90 LEU A O 1
ATOM 750 N N . GLY A 1 91 ? -11.069 -11.479 17.976 1.00 93.44 91 GLY A N 1
ATOM 751 C CA . GLY A 1 91 ? -10.469 -12.673 18.571 1.00 93.44 91 GLY A CA 1
ATOM 752 C C . GLY A 1 91 ? -8.943 -12.687 18.413 1.00 93.44 91 GLY A C 1
ATOM 753 O O . GLY A 1 91 ? -8.262 -11.697 18.683 1.00 93.44 91 GLY A O 1
ATOM 754 N N . ASP A 1 92 ? -8.399 -13.792 17.897 1.00 93.50 92 ASP A N 1
ATOM 755 C CA . ASP A 1 92 ? -6.952 -13.961 17.691 1.00 93.50 92 ASP A CA 1
ATOM 756 C C . ASP A 1 92 ? -6.333 -12.938 16.725 1.00 93.50 92 ASP A C 1
ATOM 758 O O . ASP A 1 92 ? -5.121 -12.716 16.760 1.00 93.50 92 ASP A O 1
ATOM 762 N N . TRP A 1 93 ? -7.131 -12.296 15.865 1.00 94.38 93 TRP A N 1
ATOM 763 C CA . TRP A 1 93 ? -6.638 -11.291 14.921 1.00 94.38 93 TRP A CA 1
ATOM 764 C C . TRP A 1 93 ? -6.334 -9.941 15.572 1.00 94.38 93 TRP A C 1
ATOM 766 O O . TRP A 1 93 ? -5.553 -9.169 15.007 1.00 94.38 93 TRP A O 1
ATOM 776 N N . ALA A 1 94 ? -6.861 -9.672 16.773 1.00 96.31 94 ALA A N 1
ATOM 777 C CA . ALA A 1 94 ? -6.589 -8.437 17.511 1.00 96.31 94 ALA A CA 1
ATOM 778 C C . ALA A 1 94 ? -5.079 -8.196 17.696 1.00 96.31 94 ALA A C 1
ATOM 780 O O . ALA A 1 94 ? -4.609 -7.067 17.595 1.00 96.31 94 ALA A O 1
ATOM 781 N N . ARG A 1 95 ? -4.284 -9.268 17.850 1.00 96.50 95 ARG A N 1
ATOM 782 C CA . ARG A 1 95 ? -2.818 -9.191 18.010 1.00 96.50 95 ARG A CA 1
ATOM 783 C C . ARG A 1 95 ? -2.070 -8.675 16.776 1.00 96.50 95 ARG A C 1
ATOM 785 O O . ARG A 1 95 ? -0.911 -8.285 16.892 1.00 96.50 95 ARG A O 1
ATOM 792 N N . TYR A 1 96 ? -2.699 -8.710 15.604 1.00 97.00 96 TYR A N 1
ATOM 793 C CA . TYR A 1 96 ? -2.123 -8.214 14.353 1.00 97.00 96 TYR A CA 1
ATOM 794 C C . TYR A 1 96 ? -2.698 -6.853 13.965 1.00 97.00 96 TYR A C 1
ATOM 796 O O . TYR A 1 96 ? -1.962 -6.015 13.442 1.00 97.00 96 TYR A O 1
ATOM 804 N N . GLY A 1 97 ? -3.984 -6.634 14.246 1.00 97.81 97 GLY A N 1
ATOM 805 C CA . GLY A 1 97 ? -4.702 -5.422 13.876 1.00 97.81 97 GLY A CA 1
ATOM 806 C C . GLY A 1 97 ? -4.229 -4.186 14.638 1.00 97.81 97 GLY A C 1
ATOM 807 O O . GLY A 1 97 ? -4.036 -4.213 15.851 1.00 97.81 97 GLY A O 1
ATOM 808 N N . ILE A 1 98 ? -4.083 -3.082 13.921 1.00 98.50 98 ILE A N 1
ATOM 809 C CA . ILE A 1 98 ? -3.907 -1.728 14.455 1.00 98.50 98 ILE A CA 1
ATOM 810 C C . ILE A 1 98 ? -5.101 -0.911 13.962 1.00 98.50 98 ILE A C 1
ATOM 812 O O . ILE A 1 98 ? -5.458 -1.029 12.796 1.00 98.50 98 ILE A O 1
ATOM 816 N N . ASP A 1 99 ? -5.734 -0.096 14.802 1.00 98.00 99 ASP A N 1
ATOM 817 C CA . ASP A 1 99 ? -6.784 0.821 14.332 1.00 98.00 99 ASP A CA 1
ATOM 818 C C . ASP A 1 99 ? -6.261 1.720 13.191 1.00 98.00 99 ASP A C 1
ATOM 820 O O . ASP A 1 99 ? -5.171 2.288 13.300 1.00 98.00 99 ASP A O 1
ATOM 824 N N . LEU A 1 100 ? -7.014 1.838 12.087 1.00 98.06 100 LEU A N 1
ATOM 825 C CA . LEU A 1 100 ? -6.561 2.558 10.889 1.00 98.06 100 LEU A CA 1
ATOM 826 C C . LEU A 1 100 ? -6.207 4.020 11.190 1.00 98.06 100 LEU A C 1
ATOM 828 O O . LEU A 1 100 ? -5.176 4.509 10.726 1.00 98.06 100 LEU A O 1
ATOM 832 N N . THR A 1 101 ? -7.046 4.716 11.961 1.00 97.31 101 THR A N 1
ATOM 833 C CA . THR A 1 101 ? -6.832 6.133 12.294 1.00 97.31 101 THR A CA 1
ATOM 834 C C . THR A 1 101 ? -5.546 6.292 13.092 1.00 97.31 101 THR A C 1
ATOM 836 O O . THR A 1 101 ? -4.679 7.081 12.715 1.00 97.31 101 THR A O 1
ATOM 839 N N . THR A 1 102 ? -5.390 5.469 14.131 1.00 97.31 102 THR A N 1
ATOM 840 C CA . THR A 1 102 ? -4.196 5.419 14.980 1.00 97.31 102 THR A CA 1
ATOM 841 C C . THR A 1 102 ? -2.943 5.151 14.150 1.00 97.31 102 THR A C 1
ATOM 843 O O . THR A 1 102 ? -1.974 5.902 14.240 1.00 97.31 102 THR A O 1
ATOM 846 N N . TYR A 1 103 ? -2.968 4.128 13.289 1.00 98.38 103 TYR A N 1
ATOM 847 C CA . TYR A 1 103 ? -1.840 3.779 12.427 1.00 98.38 103 TYR A CA 1
ATOM 848 C C . TYR A 1 103 ? -1.441 4.941 11.513 1.00 98.38 103 TYR A C 1
ATOM 850 O O . TYR A 1 103 ? -0.279 5.336 11.482 1.00 98.38 103 TYR A O 1
ATOM 858 N N . VAL A 1 104 ? -2.392 5.537 10.791 1.00 97.56 104 VAL A N 1
ATOM 859 C CA . VAL A 1 104 ? -2.092 6.609 9.830 1.00 97.56 104 VAL A CA 1
ATOM 860 C C . VAL A 1 104 ? -1.592 7.874 10.537 1.00 97.56 104 VAL A C 1
ATOM 862 O O . VAL A 1 104 ? -0.658 8.522 10.053 1.00 97.56 104 VAL A O 1
ATOM 865 N N . GLN A 1 105 ? -2.159 8.210 11.699 1.00 95.88 105 GLN A N 1
ATOM 866 C CA . GLN A 1 105 ? -1.704 9.332 12.522 1.00 95.88 105 GLN A CA 1
ATOM 867 C C . GLN A 1 105 ? -0.284 9.137 13.039 1.00 95.88 105 GLN A C 1
ATOM 869 O O . GLN A 1 105 ? 0.538 10.045 12.900 1.00 95.88 105 GLN A O 1
ATOM 874 N N . ASP A 1 106 ? 0.019 7.964 13.587 1.00 95.75 106 ASP A N 1
ATOM 875 C CA . ASP A 1 106 ? 1.317 7.694 14.189 1.00 95.75 106 ASP A CA 1
ATOM 876 C C . ASP A 1 106 ? 2.407 7.448 13.143 1.00 95.75 106 ASP A C 1
ATOM 878 O O . ASP A 1 106 ? 3.475 8.057 13.220 1.00 95.75 106 ASP A O 1
ATOM 882 N N . THR A 1 107 ? 2.146 6.585 12.162 1.00 97.38 107 THR A N 1
ATOM 883 C CA . THR A 1 107 ? 3.140 6.114 11.190 1.00 97.38 107 THR A CA 1
ATOM 884 C C . THR A 1 107 ? 3.399 7.127 10.078 1.00 97.38 107 THR A C 1
ATOM 886 O O . THR A 1 107 ? 4.555 7.346 9.709 1.00 97.38 107 THR A O 1
ATOM 889 N N . PHE A 1 108 ? 2.349 7.786 9.575 1.00 96.62 108 PHE A N 1
ATOM 890 C CA . PHE A 1 108 ? 2.436 8.766 8.481 1.00 96.62 108 PHE A CA 1
ATOM 891 C C . PHE A 1 108 ? 2.191 10.206 8.938 1.00 96.62 108 PHE A C 1
ATOM 893 O O . PHE A 1 108 ? 1.990 11.104 8.110 1.00 96.62 108 PHE A O 1
ATOM 900 N N . LEU A 1 109 ? 2.244 10.438 10.255 1.00 93.88 109 LEU A N 1
ATOM 901 C CA . LEU A 1 109 ? 2.277 11.768 10.859 1.00 93.88 109 LEU A CA 1
ATOM 902 C C . LEU A 1 109 ? 1.099 12.642 10.399 1.00 93.88 109 LEU A C 1
ATOM 904 O O . LEU A 1 109 ? 1.275 13.831 10.119 1.00 93.88 109 LEU A O 1
ATOM 908 N N . TYR A 1 110 ? -0.088 12.037 10.252 1.00 89.38 110 TYR A N 1
ATOM 909 C CA . TYR A 1 110 ? -1.277 12.642 9.627 1.00 89.38 110 TYR A CA 1
ATOM 910 C C . TYR A 1 110 ? -1.565 14.055 10.163 1.00 89.38 110 TYR A C 1
ATOM 912 O O . TYR A 1 110 ? -1.604 15.003 9.377 1.00 89.38 110 TYR A O 1
ATOM 920 N N . ASP A 1 111 ? -1.603 14.199 11.493 1.00 84.31 111 ASP A N 1
ATOM 921 C CA . ASP A 1 111 ? -1.860 15.463 12.206 1.00 84.31 111 ASP A CA 1
ATOM 922 C C . ASP A 1 111 ? -0.628 16.027 12.935 1.00 84.31 111 ASP A C 1
ATOM 924 O O . ASP A 1 111 ? -0.736 16.958 13.740 1.00 84.31 111 ASP A O 1
ATOM 928 N N . ALA A 1 112 ? 0.559 15.456 12.720 1.00 79.19 112 ALA A N 1
ATOM 929 C CA . ALA A 1 112 ? 1.693 15.746 13.584 1.00 79.19 112 ALA A CA 1
ATOM 930 C C . ALA A 1 112 ? 2.211 17.180 13.373 1.00 79.19 112 ALA A C 1
ATOM 932 O O . ALA A 1 112 ? 2.820 17.515 12.356 1.00 79.19 112 ALA A O 1
ATOM 933 N N . LYS A 1 113 ? 2.033 18.026 14.391 1.00 75.56 113 LYS A N 1
ATOM 934 C CA . LYS A 1 113 ? 2.736 19.308 14.519 1.00 75.56 113 LYS A CA 1
ATOM 935 C C . LYS A 1 113 ? 4.094 19.049 15.155 1.00 75.56 113 LYS A C 1
ATOM 937 O O . LYS A 1 113 ? 4.267 19.260 16.350 1.00 75.56 113 LYS A O 1
ATOM 942 N N . ILE A 1 114 ? 5.043 18.528 14.384 1.00 73.75 114 ILE A N 1
ATOM 943 C CA . ILE A 1 114 ? 6.393 18.298 14.905 1.00 73.75 114 ILE A CA 1
ATOM 944 C C . ILE A 1 114 ? 7.162 19.626 14.801 1.00 73.75 114 ILE A C 1
ATOM 946 O O . ILE A 1 114 ? 7.427 20.090 13.686 1.00 73.75 114 ILE A O 1
ATOM 950 N N . PRO A 1 115 ? 7.497 20.273 15.932 1.00 74.12 115 PRO A N 1
ATOM 951 C CA . PRO A 1 115 ? 8.273 21.504 15.911 1.00 74.12 115 PRO A CA 1
ATOM 952 C C . PRO A 1 115 ? 9.652 21.244 15.294 1.00 74.12 115 PRO A C 1
ATOM 954 O O . PRO A 1 115 ? 10.243 20.185 15.499 1.00 74.12 115 PRO A O 1
ATOM 957 N N . ASN A 1 116 ? 10.172 22.226 14.557 1.00 80.62 116 ASN A N 1
ATOM 958 C CA . ASN A 1 116 ? 11.498 22.186 13.927 1.00 80.62 116 ASN A CA 1
ATOM 959 C C . ASN A 1 116 ? 11.691 21.106 12.843 1.00 80.62 116 ASN A C 1
ATOM 961 O O . ASN A 1 116 ? 12.828 20.738 12.545 1.00 80.62 116 ASN A O 1
ATOM 965 N N . LEU A 1 117 ? 10.618 20.606 12.217 1.00 80.75 117 LEU A N 1
ATOM 966 C CA . LEU A 1 117 ? 10.784 19.799 11.007 1.00 80.75 117 LEU A CA 1
ATOM 967 C C . LEU A 1 117 ? 11.365 20.633 9.866 1.00 80.75 117 LEU A C 1
ATOM 969 O O . LEU A 1 117 ? 10.905 21.734 9.569 1.00 80.75 117 LEU A O 1
ATOM 973 N N . ASN A 1 118 ? 12.344 20.052 9.179 1.00 87.19 118 ASN A N 1
ATOM 974 C CA . ASN A 1 118 ? 12.879 20.596 7.941 1.00 87.19 118 ASN A CA 1
ATOM 975 C C . ASN A 1 118 ? 11.759 20.687 6.881 1.00 87.19 118 ASN A C 1
ATOM 977 O O . ASN A 1 118 ? 11.009 19.732 6.680 1.00 87.19 118 ASN A O 1
ATOM 981 N N . ILE A 1 119 ? 11.670 21.810 6.164 1.00 88.69 119 ILE A N 1
ATOM 982 C CA . ILE A 1 119 ? 10.687 22.018 5.089 1.00 88.69 119 ILE A CA 1
ATOM 983 C C . ILE A 1 119 ? 10.727 20.924 4.010 1.00 88.69 119 ILE A C 1
ATOM 985 O O . ILE A 1 119 ? 9.682 20.521 3.505 1.00 88.69 119 ILE A O 1
ATOM 989 N N . LEU A 1 120 ? 11.908 20.377 3.711 1.00 89.56 120 LEU A N 1
ATOM 990 C CA . LEU A 1 120 ? 12.078 19.267 2.770 1.00 89.56 120 LEU A CA 1
ATOM 991 C C . LEU A 1 120 ? 11.421 17.978 3.275 1.00 89.56 120 LEU A C 1
ATOM 993 O O . LEU A 1 120 ? 10.888 17.197 2.489 1.00 89.56 120 LEU A O 1
ATOM 997 N N . PHE A 1 121 ? 11.422 17.764 4.590 1.00 90.38 121 PHE A N 1
ATOM 998 C CA . PHE A 1 121 ? 10.753 16.623 5.202 1.00 90.38 121 PHE A CA 1
ATOM 999 C C . PHE A 1 121 ? 9.229 16.763 5.113 1.00 90.38 121 PHE A C 1
ATOM 1001 O O . PHE A 1 121 ? 8.546 15.816 4.732 1.00 90.38 121 PHE A O 1
ATOM 1008 N N . ILE A 1 122 ? 8.702 17.962 5.384 1.00 90.50 122 ILE A N 1
ATOM 1009 C CA . ILE A 1 122 ? 7.271 18.265 5.222 1.00 90.50 122 ILE A CA 1
ATOM 1010 C C . ILE A 1 122 ? 6.851 18.076 3.760 1.00 90.50 122 ILE A C 1
ATOM 1012 O O . ILE A 1 122 ? 5.847 17.423 3.491 1.00 90.50 122 ILE A O 1
ATOM 1016 N N . ALA A 1 123 ? 7.644 18.583 2.811 1.00 92.12 123 ALA A N 1
ATOM 1017 C CA . ALA A 1 123 ? 7.395 18.386 1.386 1.00 92.12 123 ALA A CA 1
ATOM 1018 C C . ALA A 1 123 ? 7.394 16.896 1.002 1.00 92.12 123 ALA A C 1
ATOM 1020 O O . ALA A 1 123 ? 6.536 16.465 0.236 1.00 92.12 123 ALA A O 1
ATOM 1021 N N . SER A 1 124 ? 8.296 16.096 1.581 1.00 93.38 124 SER A N 1
ATOM 1022 C CA . SER A 1 124 ? 8.329 14.643 1.368 1.00 93.38 124 SER A CA 1
ATOM 1023 C C . SER A 1 124 ? 7.070 13.960 1.919 1.00 93.38 124 SER A C 1
ATOM 1025 O O . SER A 1 124 ? 6.463 13.154 1.221 1.00 93.38 124 SER A O 1
ATOM 1027 N N . LEU A 1 125 ? 6.620 14.328 3.126 1.00 93.88 125 LEU A N 1
ATOM 1028 C CA . LEU A 1 125 ? 5.369 13.829 3.713 1.00 93.88 125 LEU A CA 1
ATOM 1029 C C . LEU A 1 125 ? 4.138 14.188 2.875 1.00 93.88 125 LEU A C 1
ATOM 1031 O O . LEU A 1 125 ? 3.261 13.355 2.683 1.00 93.88 125 LEU A O 1
ATOM 1035 N N . GLU A 1 126 ? 4.041 15.417 2.372 1.00 94.56 126 GLU A N 1
ATOM 1036 C CA . GLU A 1 126 ? 2.924 15.824 1.505 1.00 94.56 126 GLU A CA 1
ATOM 1037 C C . GLU A 1 126 ? 3.037 15.236 0.086 1.00 94.56 126 GLU A C 1
ATOM 1039 O O . GLU A 1 126 ? 2.053 15.189 -0.659 1.00 94.56 126 GLU A O 1
ATOM 1044 N N . GLY A 1 127 ? 4.223 14.751 -0.291 1.00 96.31 127 GLY A N 1
ATOM 1045 C CA . GLY A 1 127 ? 4.496 14.083 -1.560 1.00 96.31 127 GLY A CA 1
ATOM 1046 C C . GLY A 1 127 ? 4.016 12.633 -1.622 1.00 96.31 127 GLY A C 1
ATOM 1047 O O . GLY A 1 127 ? 3.726 12.153 -2.717 1.00 96.31 127 GLY A O 1
ATOM 1048 N N . ILE A 1 128 ? 3.873 11.940 -0.486 1.00 97.94 128 ILE A N 1
ATOM 1049 C CA . ILE A 1 128 ? 3.457 10.530 -0.500 1.00 97.94 128 ILE A CA 1
ATOM 1050 C C . ILE A 1 128 ? 2.003 10.371 -0.965 1.00 97.94 128 ILE A C 1
ATOM 1052 O O . ILE A 1 128 ? 1.128 11.217 -0.725 1.00 97.94 128 ILE A O 1
ATOM 1056 N N . ARG A 1 129 ? 1.734 9.253 -1.629 1.00 98.50 129 ARG A N 1
ATOM 1057 C CA . ARG A 1 129 ? 0.410 8.808 -2.063 1.00 98.50 129 ARG A CA 1
ATOM 1058 C C . ARG A 1 129 ? 0.221 7.344 -1.687 1.00 98.50 129 ARG A C 1
ATOM 1060 O O . ARG A 1 129 ? 1.192 6.624 -1.455 1.00 98.50 129 ARG A O 1
ATOM 1067 N N . PHE A 1 130 ? -1.039 6.939 -1.632 1.00 98.62 130 PHE A N 1
ATOM 1068 C CA . PHE A 1 130 ? -1.462 5.597 -1.266 1.00 98.62 130 PHE A CA 1
ATOM 1069 C C . PHE A 1 130 ? -2.233 5.006 -2.434 1.00 98.62 130 PHE A C 1
ATOM 1071 O O . PHE A 1 130 ? -3.258 5.566 -2.812 1.00 98.62 130 PHE A O 1
ATOM 1078 N N . ARG A 1 131 ? -1.764 3.890 -2.991 1.00 98.69 131 ARG A N 1
ATOM 1079 C CA . ARG A 1 131 ? -2.543 3.076 -3.926 1.00 98.69 131 ARG A CA 1
ATOM 1080 C C . ARG A 1 131 ? -3.240 1.980 -3.138 1.00 98.69 131 ARG A C 1
ATOM 1082 O O . ARG A 1 131 ? -2.581 1.077 -2.624 1.00 98.69 131 ARG A O 1
ATOM 1089 N N . VAL A 1 132 ? -4.559 2.071 -3.053 1.00 98.69 132 VAL A N 1
ATOM 1090 C CA . VAL A 1 132 ? -5.421 1.110 -2.369 1.00 98.69 132 VAL A CA 1
ATOM 1091 C C . VAL A 1 132 ? -5.981 0.132 -3.389 1.00 98.69 132 VAL A C 1
ATOM 1093 O O . VAL A 1 132 ? -6.696 0.536 -4.302 1.00 98.69 132 VAL A O 1
ATOM 1096 N N . LEU A 1 133 ? -5.670 -1.149 -3.218 1.00 98.38 133 LEU A N 1
ATOM 1097 C CA . LEU A 1 133 ? -6.180 -2.242 -4.037 1.00 98.38 133 LEU A CA 1
ATOM 1098 C C . LEU A 1 133 ? -7.021 -3.168 -3.178 1.00 98.38 133 LEU A C 1
ATOM 1100 O O . LEU A 1 133 ? -6.626 -3.482 -2.058 1.00 98.38 133 LEU A O 1
ATOM 1104 N N . THR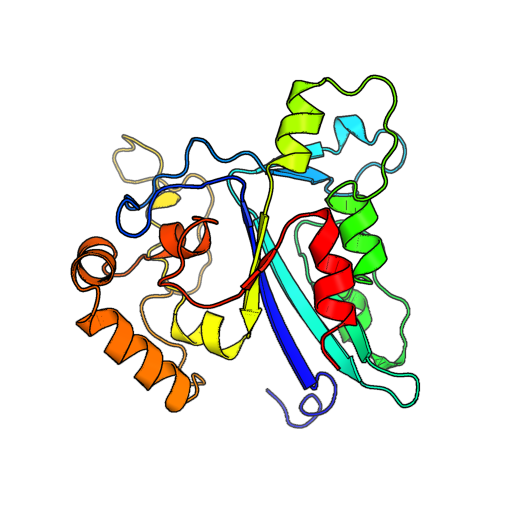 A 1 134 ? -8.121 -3.677 -3.710 1.00 97.88 134 THR A N 1
ATOM 1105 C CA . THR A 1 134 ? -8.795 -4.835 -3.117 1.00 97.88 134 THR A CA 1
ATOM 1106 C C . THR A 1 134 ? -7.857 -6.047 -3.107 1.00 97.88 134 THR A C 1
ATOM 1108 O O . THR A 1 134 ? -6.931 -6.161 -3.918 1.00 97.88 134 THR A O 1
ATOM 1111 N N . ALA A 1 135 ? -8.097 -7.000 -2.206 1.00 96.75 135 ALA A N 1
ATOM 1112 C CA . ALA A 1 135 ? -7.329 -8.243 -2.182 1.00 96.75 135 ALA A CA 1
ATOM 1113 C C . ALA A 1 135 ? -7.429 -9.018 -3.507 1.00 96.75 135 ALA A C 1
ATOM 1115 O O . ALA A 1 135 ? -6.436 -9.588 -3.954 1.00 96.75 135 ALA A O 1
ATOM 1116 N N . ALA A 1 136 ? -8.593 -8.997 -4.165 1.00 96.56 136 ALA A N 1
ATOM 1117 C CA . ALA A 1 136 ? -8.793 -9.633 -5.465 1.00 96.56 136 ALA A CA 1
ATOM 1118 C C . ALA A 1 136 ? -7.902 -9.015 -6.556 1.00 96.56 136 ALA A C 1
ATOM 1120 O O . ALA A 1 136 ? -7.231 -9.749 -7.287 1.00 96.56 136 ALA A O 1
ATOM 1121 N N . GLU A 1 137 ? -7.831 -7.683 -6.624 1.00 97.38 137 GLU A N 1
ATOM 1122 C CA . GLU A 1 137 ? -6.924 -6.975 -7.532 1.00 97.38 137 GLU A CA 1
ATOM 1123 C C . GLU A 1 137 ? -5.461 -7.309 -7.210 1.00 97.38 137 GLU A C 1
ATOM 1125 O O . GLU A 1 137 ? -4.702 -7.694 -8.097 1.00 97.38 137 GLU A O 1
ATOM 1130 N N . TYR A 1 138 ? -5.052 -7.246 -5.939 1.00 97.62 138 TYR A N 1
ATOM 1131 C CA . TYR A 1 138 ? -3.672 -7.548 -5.551 1.00 97.62 138 TYR A CA 1
ATOM 1132 C C . TYR A 1 138 ? -3.252 -8.972 -5.944 1.00 97.62 138 TYR A C 1
ATOM 1134 O O . TYR A 1 138 ? -2.237 -9.157 -6.618 1.00 97.62 138 TYR A O 1
ATOM 1142 N N . LEU A 1 139 ? -4.051 -9.976 -5.574 1.00 96.19 139 LEU A N 1
ATOM 1143 C CA . LEU A 1 139 ? -3.775 -11.389 -5.851 1.00 96.19 139 LEU A CA 1
ATOM 1144 C C . LEU A 1 139 ? -3.754 -11.707 -7.350 1.00 96.19 139 LEU A C 1
ATOM 1146 O O . LEU A 1 139 ? -3.039 -12.609 -7.790 1.00 96.19 139 LEU A O 1
ATOM 1150 N N . THR A 1 140 ? -4.530 -10.966 -8.138 1.00 95.50 140 THR A N 1
ATOM 1151 C CA . THR A 1 140 ? -4.611 -11.166 -9.584 1.00 95.50 140 THR A CA 1
ATOM 1152 C C . THR A 1 140 ? -3.476 -10.471 -10.317 1.00 95.50 140 THR A C 1
ATOM 1154 O O . THR A 1 140 ? -2.871 -11.073 -11.202 1.00 95.50 140 THR A O 1
ATOM 1157 N N . TRP A 1 141 ? -3.131 -9.242 -9.938 1.00 95.62 141 TRP A N 1
ATOM 1158 C CA . TRP A 1 141 ? -2.252 -8.390 -10.735 1.00 95.62 141 TRP A CA 1
ATOM 1159 C C . TRP A 1 141 ? -0.801 -8.362 -10.252 1.00 95.62 141 TRP A C 1
ATOM 1161 O O . TRP A 1 141 ? 0.089 -8.142 -11.070 1.00 95.62 141 TRP A O 1
ATOM 1171 N N . CYS A 1 142 ? -0.528 -8.567 -8.959 1.00 96.06 142 CYS A N 1
ATOM 1172 C CA . CYS A 1 142 ? 0.817 -8.395 -8.402 1.00 96.06 142 CYS A CA 1
ATOM 1173 C C . CYS A 1 142 ? 1.790 -9.457 -8.927 1.00 96.06 142 CYS A C 1
ATOM 1175 O O . CYS A 1 142 ? 1.510 -10.656 -8.848 1.00 96.06 142 CYS A O 1
ATOM 1177 N N . ARG A 1 143 ? 2.942 -9.018 -9.449 1.00 95.00 143 ARG A N 1
ATOM 1178 C CA . ARG A 1 143 ? 4.054 -9.866 -9.892 1.00 95.00 143 ARG A CA 1
ATOM 1179 C C . ARG A 1 143 ? 5.377 -9.310 -9.393 1.00 95.00 143 ARG A C 1
ATOM 1181 O O . ARG A 1 143 ? 5.656 -8.122 -9.538 1.00 95.00 143 ARG A O 1
ATOM 1188 N N . SER A 1 144 ? 6.220 -10.176 -8.847 1.00 96.25 144 SER A N 1
ATOM 1189 C CA . SER A 1 144 ? 7.563 -9.825 -8.398 1.00 96.25 144 SER A CA 1
ATOM 1190 C C . SER A 1 144 ? 8.497 -11.027 -8.489 1.00 96.25 144 SER A C 1
ATOM 1192 O O . SER A 1 144 ? 8.413 -11.968 -7.695 1.00 96.25 144 SER A O 1
ATOM 1194 N N . ASP A 1 145 ? 9.451 -10.940 -9.415 1.00 96.25 145 ASP A N 1
ATOM 1195 C CA . ASP A 1 145 ? 10.619 -11.821 -9.538 1.00 96.25 145 ASP A CA 1
ATOM 1196 C C . ASP A 1 145 ? 11.730 -11.497 -8.516 1.00 96.25 145 ASP A C 1
ATOM 1198 O O . ASP A 1 145 ? 12.768 -12.157 -8.489 1.00 96.25 145 ASP A O 1
ATOM 1202 N N . ARG A 1 146 ? 11.519 -10.477 -7.665 1.00 96.31 146 ARG A N 1
ATOM 1203 C CA . ARG A 1 146 ? 12.460 -9.983 -6.639 1.00 96.31 146 ARG A CA 1
ATOM 1204 C C . ARG A 1 146 ? 13.781 -9.438 -7.193 1.00 96.31 146 ARG A C 1
ATOM 1206 O O . ARG A 1 146 ? 14.706 -9.199 -6.420 1.00 96.31 146 ARG A O 1
ATOM 1213 N N . SER A 1 147 ? 13.886 -9.196 -8.499 1.00 95.31 147 SER A N 1
ATOM 1214 C CA . SER A 1 147 ? 15.126 -8.704 -9.116 1.00 95.31 147 SER A CA 1
ATOM 1215 C C . SER A 1 147 ? 15.539 -7.310 -8.629 1.00 95.31 147 SER A C 1
ATOM 1217 O O . SER A 1 147 ? 16.731 -7.013 -8.617 1.00 95.31 147 SER A O 1
ATOM 1219 N N . HIS A 1 148 ? 14.601 -6.489 -8.142 1.00 94.88 148 HIS A N 1
ATOM 1220 C CA . HIS A 1 148 ? 14.912 -5.203 -7.500 1.00 94.88 148 HIS A CA 1
ATOM 1221 C C . HIS A 1 148 ? 15.725 -5.341 -6.201 1.00 94.88 148 HIS A C 1
ATOM 1223 O O . HIS A 1 148 ? 16.397 -4.398 -5.800 1.00 94.88 148 HIS A O 1
ATOM 1229 N N . MET A 1 149 ? 15.706 -6.515 -5.561 1.00 96.69 149 MET A N 1
ATOM 1230 C CA . MET A 1 149 ? 16.473 -6.795 -4.342 1.00 96.69 149 MET A CA 1
ATOM 1231 C C . MET A 1 149 ? 17.873 -7.351 -4.631 1.00 96.69 149 MET A C 1
ATOM 1233 O O . MET A 1 149 ? 18.591 -7.708 -3.700 1.00 96.69 149 MET A O 1
ATOM 1237 N N . ILE A 1 150 ? 18.285 -7.475 -5.895 1.00 96.12 150 ILE A N 1
ATOM 1238 C CA . ILE A 1 150 ? 19.625 -7.952 -6.251 1.00 96.12 150 ILE A CA 1
ATOM 1239 C C . ILE A 1 150 ? 20.596 -6.769 -6.223 1.00 96.12 150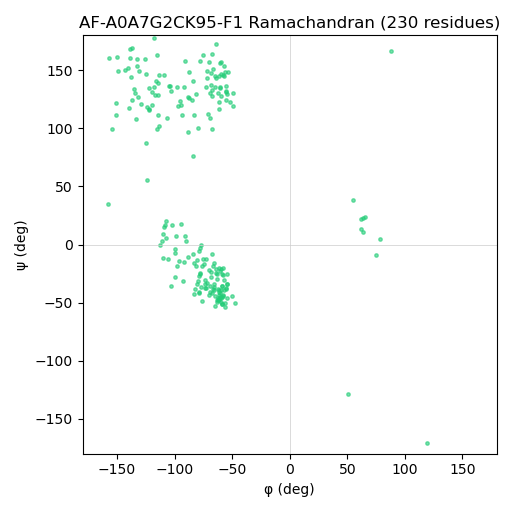 ILE A C 1
ATOM 1241 O O . ILE A 1 150 ? 20.401 -5.766 -6.908 1.00 96.12 150 ILE A O 1
ATOM 1245 N N . ALA A 1 151 ? 21.671 -6.892 -5.443 1.00 94.19 151 ALA A N 1
ATOM 1246 C CA . ALA A 1 151 ? 22.673 -5.849 -5.286 1.00 94.19 151 ALA A CA 1
ATOM 1247 C C . ALA A 1 151 ? 23.327 -5.511 -6.642 1.00 94.19 151 ALA A C 1
ATOM 1249 O O . ALA A 1 151 ? 23.844 -6.420 -7.314 1.00 94.19 151 ALA A O 1
ATOM 1250 N N . PRO A 1 152 ? 23.374 -4.223 -7.036 1.00 92.38 152 PRO A N 1
ATOM 1251 C CA . PRO A 1 152 ? 23.988 -3.812 -8.289 1.00 92.38 152 PRO A CA 1
ATOM 1252 C C . PRO A 1 152 ? 25.437 -4.289 -8.385 1.00 92.38 152 PRO A C 1
ATOM 1254 O O . PRO A 1 152 ? 26.208 -4.157 -7.437 1.00 92.38 152 PRO A O 1
ATOM 1257 N N . LYS A 1 153 ? 25.825 -4.806 -9.556 1.00 90.69 153 LYS A N 1
ATOM 1258 C CA . LYS A 1 153 ? 27.205 -5.227 -9.872 1.00 90.69 153 LYS A CA 1
ATOM 1259 C C . LYS A 1 153 ? 27.755 -6.385 -9.018 1.00 90.69 153 LYS A C 1
ATOM 1261 O O . LYS A 1 153 ? 28.944 -6.681 -9.121 1.00 90.69 153 LYS A O 1
ATOM 1266 N N . SER A 1 154 ? 26.929 -7.066 -8.222 1.00 91.06 154 SER A N 1
ATOM 1267 C CA . SER A 1 154 ? 27.355 -8.270 -7.499 1.00 91.06 154 SER A CA 1
ATOM 1268 C C . SER A 1 154 ? 27.603 -9.440 -8.464 1.00 91.06 154 SER A C 1
ATOM 1270 O O . SER A 1 154 ? 26.791 -9.725 -9.346 1.00 91.06 154 SER A O 1
ATOM 1272 N N . LYS A 1 155 ? 28.762 -10.098 -8.331 1.00 91.19 155 LYS A N 1
ATOM 1273 C CA . LYS A 1 155 ? 29.123 -11.325 -9.059 1.00 91.19 155 LYS A CA 1
ATOM 1274 C C . LYS A 1 155 ? 29.711 -12.330 -8.054 1.00 91.19 155 LYS A C 1
ATOM 1276 O O . LYS A 1 155 ? 30.823 -12.087 -7.588 1.00 91.19 155 LYS A O 1
ATOM 1281 N N . PRO A 1 156 ? 28.999 -13.418 -7.697 1.00 91.25 156 PRO A N 1
ATOM 1282 C CA . PRO A 1 156 ? 27.656 -13.799 -8.157 1.00 91.25 156 PRO A CA 1
ATOM 1283 C C . PRO A 1 156 ? 26.557 -12.831 -7.670 1.00 91.25 156 PRO A C 1
ATOM 1285 O O . PRO A 1 156 ? 26.812 -12.051 -6.746 1.00 91.25 156 PRO A O 1
ATOM 1288 N N . PRO A 1 157 ? 25.348 -12.869 -8.269 1.00 92.56 157 PRO A N 1
ATOM 1289 C CA . PRO A 1 157 ? 24.206 -12.093 -7.796 1.00 92.56 157 PRO A CA 1
ATOM 1290 C C . PRO A 1 157 ? 23.967 -12.326 -6.303 1.00 92.56 157 PRO A C 1
ATOM 1292 O O . PRO A 1 157 ? 23.781 -13.460 -5.861 1.00 92.56 157 PRO A O 1
ATOM 1295 N N . ARG A 1 158 ? 23.979 -11.247 -5.522 1.00 95.75 158 ARG A N 1
ATOM 1296 C CA . ARG A 1 158 ? 23.725 -11.269 -4.080 1.00 95.75 158 ARG A CA 1
ATOM 1297 C C . ARG A 1 158 ? 22.511 -10.409 -3.773 1.00 95.75 158 ARG A C 1
ATOM 1299 O O . ARG A 1 158 ? 22.452 -9.263 -4.204 1.00 95.75 158 ARG A O 1
ATOM 1306 N N . TYR A 1 159 ? 21.573 -10.935 -2.997 1.00 95.94 159 TYR A N 1
ATOM 1307 C CA . TYR A 1 159 ? 20.444 -10.143 -2.524 1.00 95.94 159 TYR A CA 1
ATOM 1308 C C . TYR A 1 159 ? 20.873 -9.130 -1.450 1.00 95.94 159 TYR A C 1
ATOM 1310 O O . TYR A 1 159 ? 21.729 -9.427 -0.613 1.00 95.94 159 TYR A O 1
ATOM 1318 N N . THR A 1 160 ? 20.270 -7.942 -1.468 1.00 95.25 160 THR A N 1
ATOM 1319 C CA . THR A 1 160 ? 20.462 -6.882 -0.463 1.00 95.25 160 THR A CA 1
ATOM 1320 C C . THR A 1 160 ? 19.876 -7.264 0.897 1.00 95.25 160 THR A C 1
ATOM 1322 O O . THR A 1 160 ? 20.403 -6.846 1.925 1.00 95.25 160 THR A O 1
ATOM 1325 N N . ALA A 1 161 ? 18.849 -8.116 0.908 1.00 94.69 161 ALA A N 1
ATOM 1326 C CA . ALA A 1 161 ? 18.291 -8.776 2.084 1.00 94.69 161 ALA A CA 1
ATOM 1327 C C . ALA A 1 161 ? 17.911 -10.230 1.739 1.00 94.69 161 ALA A C 1
ATOM 1329 O O . ALA A 1 161 ? 17.608 -10.505 0.577 1.00 94.69 161 ALA A O 1
ATOM 1330 N N . PRO A 1 162 ? 17.915 -11.175 2.699 1.00 96.00 162 PRO A N 1
ATOM 1331 C CA . PRO A 1 162 ? 17.496 -12.550 2.433 1.00 96.00 162 PRO A CA 1
ATOM 1332 C C . PRO A 1 162 ? 16.078 -12.585 1.834 1.00 96.00 162 PRO A C 1
ATOM 1334 O O . PR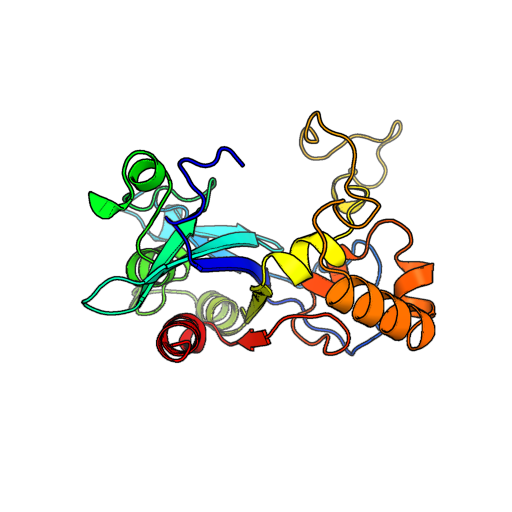O A 1 162 ? 15.160 -12.029 2.440 1.00 96.00 162 PRO A O 1
ATOM 1337 N N . PRO A 1 163 ? 15.870 -13.199 0.654 1.00 96.62 163 PRO A N 1
ATOM 1338 C CA . PRO A 1 163 ? 14.540 -13.285 0.075 1.00 96.62 163 PRO A CA 1
ATOM 1339 C C . PRO A 1 163 ? 13.662 -14.243 0.898 1.00 96.62 163 PRO A C 1
ATOM 1341 O O . PRO A 1 163 ? 14.184 -15.146 1.560 1.00 96.62 163 PRO A O 1
ATOM 1344 N N . PRO A 1 164 ? 12.328 -14.113 0.820 1.00 95.81 164 PRO A N 1
ATOM 1345 C CA . PRO A 1 164 ? 11.429 -15.095 1.411 1.00 95.81 164 PRO A CA 1
ATOM 1346 C C . PRO A 1 164 ? 11.686 -16.513 0.880 1.00 95.81 164 PRO A C 1
ATOM 1348 O O . PRO A 1 164 ? 12.045 -16.689 -0.287 1.00 95.81 164 PRO A O 1
ATOM 1351 N N . SER A 1 165 ? 11.447 -17.523 1.720 1.00 96.62 165 SER A N 1
ATOM 1352 C CA . SER A 1 165 ? 11.694 -18.937 1.391 1.00 96.62 165 SER A CA 1
ATOM 1353 C C . SER A 1 165 ? 10.729 -19.519 0.352 1.00 96.62 165 SER A C 1
ATOM 1355 O O . SER A 1 165 ? 11.060 -20.507 -0.298 1.00 96.62 165 SER A O 1
ATOM 1357 N N . TYR A 1 166 ? 9.548 -18.921 0.175 1.00 96.19 166 TYR A N 1
ATOM 1358 C CA . TYR A 1 166 ? 8.591 -19.329 -0.854 1.00 96.19 166 TYR A CA 1
ATOM 1359 C C . TYR A 1 166 ? 9.001 -18.807 -2.248 1.00 96.19 166 TYR A C 1
ATOM 1361 O O . TYR A 1 166 ? 9.745 -17.822 -2.331 1.00 96.19 166 TYR A O 1
ATOM 1369 N N . PRO A 1 167 ? 8.525 -19.417 -3.353 1.00 96.56 167 PRO A N 1
ATOM 1370 C CA . PRO A 1 167 ? 8.850 -18.979 -4.714 1.00 96.56 167 PRO A CA 1
ATOM 1371 C C . PRO A 1 167 ? 8.426 -17.528 -5.026 1.00 96.56 167 PRO A C 1
ATOM 1373 O O . PRO A 1 167 ? 7.525 -16.997 -4.376 1.00 96.56 167 PRO A O 1
ATOM 1376 N N . PRO A 1 168 ? 9.041 -16.857 -6.016 1.00 96.62 168 PRO A N 1
ATOM 1377 C CA . PRO A 1 168 ? 8.579 -15.551 -6.487 1.00 96.62 168 PRO A CA 1
ATOM 1378 C C . PRO A 1 168 ? 7.119 -15.571 -6.969 1.00 96.62 168 PRO A C 1
ATOM 1380 O O . PRO A 1 168 ? 6.612 -16.600 -7.418 1.00 96.62 168 PRO A O 1
ATOM 1383 N N . ILE A 1 169 ? 6.447 -14.421 -6.900 1.00 95.31 169 ILE A N 1
ATOM 1384 C CA . ILE A 1 169 ? 5.046 -14.287 -7.324 1.00 95.31 169 ILE A CA 1
ATOM 1385 C C . ILE A 1 169 ? 5.051 -13.947 -8.814 1.00 95.31 169 ILE A C 1
ATOM 1387 O O . ILE A 1 169 ? 5.247 -12.793 -9.180 1.00 95.31 169 ILE A O 1
ATOM 1391 N N . LEU A 1 170 ? 4.888 -14.953 -9.674 1.00 93.12 170 LEU A N 1
ATOM 1392 C CA . LEU A 1 170 ? 5.006 -14.797 -11.135 1.00 93.12 170 LEU A CA 1
ATOM 1393 C C . LEU A 1 170 ? 3.675 -14.935 -11.884 1.00 93.12 170 LEU A C 1
ATOM 1395 O O . LEU A 1 170 ? 3.584 -14.576 -13.055 1.00 93.12 170 LEU A O 1
ATOM 1399 N N . THR A 1 171 ? 2.625 -15.408 -11.219 1.00 91.06 171 THR A N 1
ATOM 1400 C CA . THR A 1 171 ? 1.301 -15.624 -11.815 1.00 91.06 171 THR A CA 1
ATOM 1401 C C . THR A 1 171 ? 0.201 -15.178 -10.865 1.00 91.06 171 THR A C 1
ATOM 1403 O O . THR A 1 171 ? 0.456 -14.921 -9.688 1.00 91.06 171 THR A O 1
ATOM 1406 N N . SER A 1 172 ? -1.029 -15.088 -11.377 1.00 90.50 172 SER A N 1
ATOM 1407 C CA . SER A 1 172 ? -2.202 -14.801 -10.552 1.00 90.50 172 SER A CA 1
ATOM 1408 C C . SER A 1 172 ? -2.359 -15.888 -9.498 1.00 90.50 172 SER A C 1
ATOM 1410 O O . SER A 1 172 ? -2.046 -17.057 -9.750 1.00 90.50 172 SER A O 1
ATOM 1412 N N . HIS A 1 173 ? -2.858 -15.511 -8.327 1.00 92.94 173 HIS A N 1
ATOM 1413 C CA . HIS A 1 173 ? -3.182 -16.486 -7.300 1.00 92.94 173 HIS A CA 1
ATOM 1414 C C . HIS A 1 173 ? -4.322 -17.408 -7.781 1.00 92.94 173 HIS A C 1
ATOM 1416 O O . HIS A 1 173 ? -5.254 -16.931 -8.428 1.00 92.94 173 HIS A O 1
ATOM 1422 N N . PRO A 1 174 ? -4.337 -18.706 -7.422 1.00 90.69 174 PRO A N 1
ATOM 1423 C CA . PRO A 1 174 ? -5.436 -19.611 -7.786 1.00 90.69 174 PRO A CA 1
ATOM 1424 C C . PRO A 1 174 ? -6.822 -19.170 -7.291 1.00 90.69 174 PRO A C 1
ATOM 1426 O O . PRO A 1 174 ? -7.837 -19.615 -7.812 1.00 90.69 174 PRO A O 1
ATOM 1429 N N . SER A 1 175 ? -6.867 -18.305 -6.275 1.00 91.12 175 SER A N 1
ATOM 1430 C CA . SER A 1 175 ? -8.103 -17.737 -5.710 1.00 91.12 175 SER A CA 1
ATOM 1431 C C . SER A 1 175 ? -8.536 -16.419 -6.362 1.00 91.12 175 SER A C 1
ATOM 1433 O O . SER A 1 175 ? -9.443 -15.768 -5.851 1.00 91.12 175 SER A O 1
ATOM 1435 N N . SER A 1 176 ? -7.872 -15.990 -7.436 1.00 91.31 176 SER A N 1
ATOM 1436 C CA . SER A 1 176 ? -8.261 -14.802 -8.194 1.00 91.31 176 SER A CA 1
ATOM 1437 C C . SER A 1 176 ? -9.653 -14.971 -8.814 1.00 91.31 176 SER A C 1
ATOM 1439 O O . SER A 1 176 ? -9.887 -15.981 -9.484 1.00 91.31 176 SER A O 1
ATOM 1441 N N . PRO A 1 177 ? -10.564 -13.997 -8.647 1.00 94.56 177 PRO A N 1
ATOM 1442 C CA . PRO A 1 177 ? -11.877 -14.063 -9.276 1.00 94.56 177 PRO A CA 1
ATOM 1443 C C . PRO A 1 177 ? -11.794 -14.036 -10.816 1.00 94.56 177 PRO A C 1
ATOM 1445 O O . PRO A 1 177 ? -10.939 -13.328 -11.365 1.00 94.56 177 PRO A O 1
ATOM 1448 N N . PRO A 1 178 ? -12.661 -14.772 -11.540 1.00 95.06 178 PRO A N 1
ATOM 1449 C CA . PRO A 1 178 ? -12.660 -14.805 -13.007 1.00 95.06 178 PRO A CA 1
ATOM 1450 C C . PRO A 1 178 ? -12.784 -13.427 -13.669 1.00 95.06 178 PRO A C 1
ATOM 1452 O O . PRO A 1 178 ? -12.125 -13.159 -14.671 1.00 95.06 178 PRO A O 1
ATOM 1455 N N . GLU A 1 179 ? -13.594 -12.538 -13.101 1.00 96.50 179 GLU A N 1
ATOM 1456 C CA . GLU A 1 179 ? -13.801 -11.178 -13.590 1.00 96.50 179 GLU A CA 1
ATOM 1457 C C . GLU A 1 179 ? -12.536 -10.317 -13.486 1.00 96.50 179 GLU A C 1
ATOM 1459 O O . GLU A 1 179 ? -12.244 -9.539 -14.394 1.00 96.50 179 GLU A O 1
ATOM 1464 N N . GLU A 1 180 ? -11.740 -10.494 -12.428 1.00 95.56 180 GLU A N 1
ATOM 1465 C CA . GLU A 1 180 ? -10.458 -9.804 -12.277 1.00 95.56 180 GLU A CA 1
ATOM 1466 C C . GLU A 1 180 ? -9.405 -10.365 -13.232 1.00 95.56 180 GLU A C 1
ATOM 1468 O O . GLU A 1 180 ? -8.623 -9.609 -13.811 1.00 95.56 180 GLU A O 1
ATOM 1473 N N . LEU A 1 181 ? -9.405 -11.683 -13.457 1.00 93.38 181 LEU A N 1
ATOM 1474 C CA . LEU A 1 181 ? -8.539 -12.314 -14.456 1.00 93.38 181 LEU A CA 1
ATOM 1475 C C . LEU A 1 181 ? -8.835 -11.796 -15.866 1.00 93.38 181 LEU A C 1
ATOM 1477 O O . LEU A 1 181 ? -7.910 -11.564 -16.643 1.00 93.38 181 LEU A O 1
ATOM 1481 N N . GLU A 1 182 ? -10.109 -11.590 -16.190 1.00 95.00 182 GLU A N 1
ATOM 1482 C CA . GLU A 1 182 ? -10.517 -11.034 -17.476 1.00 95.00 182 GLU A CA 1
ATOM 1483 C C . GLU A 1 182 ? -10.095 -9.567 -17.629 1.00 95.00 182 GLU A C 1
ATOM 1485 O O . GLU A 1 182 ? -9.570 -9.183 -18.676 1.00 95.00 182 GLU A O 1
ATOM 1490 N N . LYS A 1 183 ? -10.240 -8.747 -16.578 1.00 94.88 183 LYS A N 1
ATOM 1491 C CA . LYS A 1 183 ? -9.713 -7.371 -16.575 1.00 94.88 183 LYS A CA 1
ATOM 1492 C C . LYS A 1 183 ? -8.202 -7.349 -16.799 1.00 94.88 183 LYS A C 1
ATOM 1494 O O . LYS A 1 183 ? -7.724 -6.568 -17.619 1.00 94.88 183 LYS A O 1
ATOM 1499 N N . PHE A 1 184 ? -7.466 -8.228 -16.116 1.00 93.06 184 PHE A N 1
ATOM 1500 C CA . PHE A 1 184 ? -6.021 -8.364 -16.292 1.00 93.06 184 PHE A CA 1
ATOM 1501 C C . PHE A 1 184 ? -5.660 -8.728 -17.738 1.00 93.06 184 PHE A C 1
ATOM 1503 O O . PHE A 1 184 ? -4.784 -8.094 -18.322 1.00 93.06 184 PHE A O 1
ATOM 1510 N N . ARG A 1 185 ? -6.353 -9.703 -18.345 1.00 92.81 185 ARG A N 1
ATOM 1511 C CA . ARG A 1 185 ? -6.127 -10.105 -19.746 1.00 92.81 185 ARG A CA 1
ATOM 1512 C C . ARG A 1 185 ? -6.346 -8.951 -20.718 1.00 92.81 185 ARG A C 1
ATOM 1514 O O . ARG A 1 185 ? -5.457 -8.660 -21.512 1.00 92.81 185 ARG A O 1
ATOM 1521 N N . LYS A 1 186 ? -7.470 -8.241 -20.596 1.00 93.81 186 LYS A N 1
ATOM 1522 C CA . LYS A 1 186 ? -7.770 -7.075 -21.442 1.00 93.81 186 LYS A CA 1
ATOM 1523 C C . LYS A 1 186 ? -6.729 -5.968 -21.295 1.00 93.81 186 LYS A C 1
ATOM 1525 O O . LYS A 1 186 ? -6.310 -5.387 -22.290 1.00 93.81 186 LYS A O 1
ATOM 1530 N N . ALA A 1 187 ? -6.275 -5.692 -20.072 1.00 91.31 187 ALA A N 1
ATOM 1531 C CA . ALA A 1 187 ? -5.219 -4.709 -19.845 1.00 91.31 187 ALA A CA 1
ATOM 1532 C C . ALA A 1 187 ? -3.878 -5.154 -20.449 1.00 91.31 187 ALA A C 1
ATOM 1534 O O . ALA A 1 187 ? -3.179 -4.335 -21.045 1.00 91.31 187 ALA A O 1
ATOM 1535 N N . ALA A 1 188 ? -3.538 -6.443 -20.353 1.00 90.00 188 ALA A N 1
ATOM 1536 C CA . ALA A 1 188 ? -2.338 -7.003 -20.969 1.00 90.00 188 ALA A CA 1
ATOM 1537 C C . ALA A 1 188 ? -2.356 -6.891 -22.501 1.00 90.00 188 ALA A C 1
ATOM 1539 O O . ALA A 1 188 ? -1.334 -6.566 -23.104 1.00 90.00 188 ALA A O 1
ATOM 1540 N N . GLU A 1 189 ? -3.519 -7.090 -23.120 1.00 91.06 189 GLU A N 1
ATOM 1541 C CA . GLU A 1 189 ? -3.722 -6.896 -24.559 1.00 91.06 189 GLU A CA 1
ATOM 1542 C C . GLU A 1 189 ? -3.654 -5.419 -24.966 1.00 91.06 189 GLU A C 1
ATOM 1544 O O . GLU A 1 189 ? -3.064 -5.083 -25.992 1.00 91.06 189 GLU A O 1
ATOM 1549 N N . GLN A 1 190 ? -4.237 -4.528 -24.161 1.00 89.94 190 GLN A N 1
ATOM 1550 C CA . GLN A 1 190 ? -4.289 -3.096 -24.452 1.00 89.94 190 GLN A CA 1
ATOM 1551 C C . GLN A 1 190 ? -2.931 -2.400 -24.262 1.00 89.94 190 GLN A C 1
ATOM 1553 O O . GLN A 1 190 ? -2.605 -1.468 -24.999 1.00 89.94 190 GLN A O 1
ATOM 1558 N N . TYR A 1 191 ? -2.127 -2.847 -23.294 1.00 87.50 191 TYR A N 1
ATOM 1559 C CA . TYR A 1 191 ? -0.860 -2.215 -22.918 1.00 87.50 191 TYR A CA 1
ATOM 1560 C C . TYR A 1 191 ? 0.321 -3.189 -22.987 1.00 87.50 191 TYR A C 1
ATOM 1562 O O . TYR A 1 191 ? 1.069 -3.320 -22.014 1.00 87.50 191 TYR A O 1
ATOM 1570 N N . PRO A 1 192 ? 0.558 -3.843 -24.138 1.00 84.88 192 PRO A N 1
ATOM 1571 C CA . PRO A 1 192 ? 1.476 -4.970 -24.232 1.00 84.88 192 PRO A CA 1
ATOM 1572 C C . PRO A 1 192 ? 2.877 -4.600 -23.763 1.00 84.88 192 PRO A C 1
ATOM 1574 O O . PRO A 1 192 ? 3.464 -5.370 -23.025 1.00 84.88 192 PRO A O 1
ATOM 1577 N N . LYS A 1 193 ? 3.374 -3.391 -24.068 1.00 82.12 193 LYS A N 1
ATOM 1578 C CA . LYS A 1 193 ? 4.699 -2.932 -23.616 1.00 82.12 193 LYS A CA 1
ATOM 1579 C C . LYS A 1 193 ? 4.876 -3.018 -22.106 1.00 82.12 193 LYS A C 1
ATOM 1581 O O . LYS A 1 193 ? 5.887 -3.542 -21.657 1.00 82.12 193 LYS A O 1
ATOM 1586 N N . ILE A 1 194 ? 3.886 -2.561 -21.335 1.00 78.94 194 ILE A N 1
ATOM 1587 C CA . ILE A 1 194 ? 3.963 -2.613 -19.875 1.00 78.94 194 ILE A CA 1
ATOM 1588 C C . ILE A 1 194 ? 4.074 -4.072 -19.443 1.00 78.94 194 ILE A C 1
ATOM 1590 O O . ILE A 1 194 ? 4.974 -4.397 -18.685 1.00 78.94 194 ILE A O 1
ATOM 1594 N N . PHE A 1 195 ? 3.246 -4.971 -19.972 1.00 78.06 195 PHE A N 1
ATOM 1595 C CA . PHE A 1 195 ? 3.214 -6.373 -19.544 1.00 78.06 195 PHE A CA 1
ATOM 1596 C C . PHE A 1 195 ? 4.343 -7.245 -20.122 1.00 78.06 195 PHE A C 1
A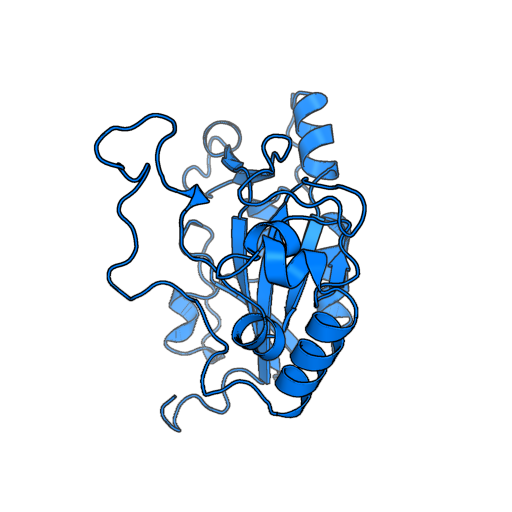TOM 1598 O O . PHE A 1 195 ? 4.758 -8.194 -19.465 1.00 78.06 195 PHE A O 1
ATOM 1605 N N . THR A 1 196 ? 4.887 -6.922 -21.298 1.00 72.00 196 THR A N 1
ATOM 1606 C CA . THR A 1 196 ? 6.018 -7.634 -21.914 1.00 72.00 196 THR A CA 1
ATOM 1607 C C . THR A 1 196 ? 7.359 -7.173 -21.356 1.00 72.00 196 THR A C 1
ATOM 1609 O O . THR A 1 196 ? 8.257 -7.985 -21.171 1.00 72.00 196 THR A O 1
ATOM 1612 N N . GLU A 1 197 ? 7.529 -5.876 -21.075 1.00 61.28 197 GLU A N 1
ATOM 1613 C CA . GLU A 1 197 ? 8.776 -5.349 -20.494 1.00 61.28 197 GLU A CA 1
ATOM 1614 C C . GLU A 1 197 ? 8.864 -5.635 -18.988 1.00 61.28 197 GLU A C 1
ATOM 1616 O O . GLU A 1 197 ? 9.958 -5.751 -18.427 1.00 61.28 197 GLU A O 1
ATOM 1621 N N . THR A 1 198 ? 7.712 -5.803 -18.333 1.00 60.66 198 THR A N 1
ATOM 1622 C CA . THR A 1 198 ? 7.615 -6.220 -16.930 1.00 60.66 198 THR A CA 1
ATOM 1623 C C . THR A 1 198 ? 7.435 -7.723 -16.761 1.00 60.66 198 THR A C 1
ATOM 1625 O O . THR A 1 198 ? 7.036 -8.140 -15.678 1.00 60.66 198 THR A O 1
ATOM 1628 N N . ASP A 1 199 ? 7.735 -8.550 -17.770 1.00 68.00 199 ASP A N 1
ATOM 1629 C CA . ASP A 1 199 ? 7.508 -9.999 -17.698 1.00 68.00 199 ASP A CA 1
ATOM 1630 C C . ASP A 1 199 ? 8.088 -10.591 -16.391 1.00 68.00 199 ASP A C 1
ATOM 1632 O O . ASP A 1 199 ? 9.266 -10.412 -16.047 1.00 68.00 199 ASP A O 1
ATOM 1636 N N . GLY A 1 200 ? 7.196 -11.172 -15.583 1.00 82.44 200 GLY A N 1
ATOM 1637 C CA . GLY A 1 200 ? 7.454 -11.678 -14.227 1.00 82.44 200 GLY A CA 1
ATOM 1638 C C . GLY A 1 200 ? 7.605 -10.651 -13.083 1.00 82.44 200 GLY A C 1
ATOM 1639 O O . GLY A 1 200 ? 7.641 -11.055 -11.920 1.00 82.44 200 GLY A O 1
ATOM 1640 N N . ASN A 1 201 ? 7.685 -9.342 -13.338 1.00 92.69 201 ASN A N 1
ATOM 1641 C CA . ASN A 1 201 ? 7.807 -8.293 -12.314 1.00 92.69 201 ASN A CA 1
ATOM 1642 C C . ASN A 1 201 ? 7.269 -6.927 -12.765 1.00 92.69 201 ASN A C 1
ATOM 1644 O O . ASN A 1 201 ? 7.988 -6.130 -13.372 1.00 92.69 201 ASN A O 1
ATOM 1648 N N . ASN A 1 202 ? 6.044 -6.627 -12.337 1.00 94.81 202 ASN A N 1
ATOM 1649 C CA . ASN A 1 202 ? 5.334 -5.374 -12.591 1.00 94.81 202 ASN A CA 1
ATOM 1650 C C . ASN A 1 202 ? 5.237 -4.478 -11.345 1.00 94.81 202 ASN A C 1
ATOM 1652 O O . ASN A 1 202 ? 4.392 -3.586 -11.278 1.00 94.81 202 ASN A O 1
ATOM 1656 N N . LEU A 1 203 ? 6.107 -4.688 -10.353 1.00 96.25 203 LEU A N 1
ATOM 1657 C CA . LEU A 1 203 ? 6.036 -3.996 -9.066 1.00 96.25 203 LEU A CA 1
ATOM 1658 C C . LEU A 1 203 ? 6.115 -2.467 -9.206 1.00 96.25 203 LEU A C 1
ATOM 1660 O O . LEU A 1 203 ? 5.410 -1.742 -8.506 1.00 96.25 203 LEU A O 1
ATOM 1664 N N . VAL A 1 204 ? 6.911 -1.977 -10.163 1.00 96.56 204 VAL A N 1
ATOM 1665 C CA . VAL A 1 204 ? 7.034 -0.540 -10.465 1.00 96.56 204 VAL A CA 1
ATOM 1666 C C . VAL A 1 204 ? 5.686 0.106 -10.807 1.00 96.56 204 VAL A C 1
ATOM 1668 O O . VAL A 1 204 ? 5.474 1.267 -10.477 1.00 96.56 204 VAL A O 1
ATOM 1671 N N . CYS A 1 205 ? 4.745 -0.634 -11.396 1.00 96.12 205 CYS A N 1
ATOM 1672 C CA . CYS A 1 205 ? 3.428 -0.113 -11.754 1.00 96.12 205 CYS A CA 1
ATOM 1673 C C . CYS A 1 205 ? 2.526 0.094 -10.526 1.00 96.12 205 CYS A C 1
ATOM 1675 O O . CYS A 1 205 ? 1.723 1.023 -10.504 1.00 96.12 205 CYS A O 1
ATOM 1677 N N . PHE A 1 206 ? 2.691 -0.721 -9.476 1.00 97.38 206 PHE A N 1
ATOM 1678 C CA . PHE A 1 206 ? 2.023 -0.506 -8.186 1.00 97.38 206 PHE A CA 1
ATOM 1679 C C . PHE A 1 206 ? 2.648 0.664 -7.421 1.00 97.38 206 PHE A C 1
ATOM 1681 O O . PHE A 1 206 ? 1.934 1.439 -6.784 1.00 97.38 206 PHE A O 1
ATOM 1688 N N . ILE A 1 207 ? 3.975 0.796 -7.511 1.00 98.06 207 ILE A N 1
ATOM 1689 C CA . ILE A 1 207 ? 4.752 1.864 -6.873 1.00 98.06 207 ILE A CA 1
ATOM 1690 C C . ILE A 1 207 ? 4.519 3.216 -7.572 1.00 98.06 207 ILE A C 1
ATOM 1692 O O . ILE A 1 207 ? 4.508 4.243 -6.902 1.00 98.06 207 ILE A O 1
ATOM 1696 N N . ASN A 1 208 ? 4.293 3.245 -8.891 1.00 97.88 208 ASN A N 1
ATOM 1697 C CA . ASN A 1 208 ? 3.986 4.472 -9.626 1.00 97.88 208 ASN A CA 1
ATOM 1698 C C . ASN A 1 208 ? 2.598 4.999 -9.248 1.00 97.88 208 ASN A C 1
ATOM 1700 O O . ASN A 1 208 ? 1.570 4.463 -9.661 1.00 97.88 208 ASN A O 1
ATOM 1704 N N . MET A 1 209 ? 2.563 6.105 -8.512 1.00 98.31 209 MET A N 1
ATOM 1705 C CA . MET A 1 209 ? 1.332 6.722 -8.015 1.00 98.31 209 MET A CA 1
ATOM 1706 C C . MET A 1 209 ? 0.585 7.531 -9.084 1.00 98.31 209 MET A C 1
ATOM 1708 O O . MET A 1 209 ? -0.504 8.038 -8.823 1.00 98.31 209 MET A O 1
ATOM 1712 N N . SER A 1 210 ? 1.140 7.638 -10.293 1.00 97.25 210 SER A N 1
ATOM 1713 C CA . SER A 1 210 ? 0.461 8.231 -11.447 1.00 97.25 210 SER A CA 1
ATOM 1714 C C . SER A 1 210 ? -0.172 7.210 -12.382 1.00 97.25 210 SER A C 1
ATOM 1716 O O . SER A 1 210 ? -1.089 7.600 -13.097 1.00 97.25 210 SER A O 1
ATOM 1718 N N . ASN A 1 211 ? 0.237 5.934 -12.314 1.00 94.62 211 ASN A N 1
ATOM 1719 C CA . ASN A 1 211 ? -0.235 4.885 -13.215 1.00 94.62 211 ASN A CA 1
ATOM 1720 C C . ASN A 1 211 ? -1.753 4.673 -13.086 1.00 94.62 211 ASN A C 1
ATOM 1722 O O . ASN A 1 211 ? -2.241 4.255 -12.032 1.00 94.62 211 ASN A O 1
ATOM 1726 N N . ARG A 1 212 ? -2.501 4.926 -14.162 1.00 94.19 212 ARG A N 1
ATOM 1727 C CA . ARG A 1 212 ? -3.960 4.719 -14.224 1.00 94.19 212 ARG A CA 1
ATOM 1728 C C . ARG A 1 212 ? -4.361 3.420 -14.914 1.00 94.19 212 ARG A C 1
ATOM 1730 O O . ARG A 1 212 ? -5.537 3.081 -14.946 1.00 94.19 212 ARG A O 1
ATOM 1737 N N . THR A 1 213 ? -3.388 2.724 -15.489 1.00 91.12 213 THR A N 1
ATOM 1738 C CA . THR A 1 213 ? -3.565 1.442 -16.176 1.00 91.12 213 THR A CA 1
ATOM 1739 C C . THR A 1 213 ? -3.651 0.276 -15.185 1.00 91.12 213 THR A C 1
ATOM 1741 O O . THR A 1 213 ? -4.327 -0.715 -15.445 1.00 91.12 213 THR A O 1
ATOM 1744 N N . PHE A 1 214 ? -2.966 0.384 -14.045 1.00 94.00 214 PHE A N 1
ATOM 1745 C CA . PHE A 1 214 ? -2.975 -0.613 -12.979 1.00 94.00 214 PHE A CA 1
ATOM 1746 C C . PHE A 1 214 ? -4.124 -0.372 -11.996 1.00 94.00 214 PHE A C 1
ATOM 1748 O O . PHE A 1 214 ? -4.489 0.784 -11.758 1.00 94.00 214 PHE A O 1
ATOM 1755 N N . PRO A 1 215 ? -4.667 -1.448 -11.397 1.00 96.31 215 PRO A N 1
ATOM 1756 C CA . PRO A 1 215 ? -5.828 -1.374 -10.523 1.00 96.31 215 PRO A CA 1
ATOM 1757 C C . PRO A 1 215 ? -5.577 -0.569 -9.246 1.00 96.31 215 PRO A C 1
ATOM 1759 O O . PRO A 1 215 ? -4.447 -0.191 -8.895 1.00 96.31 215 PRO A O 1
ATOM 1762 N N . GLY A 1 216 ? -6.675 -0.362 -8.526 1.00 97.56 216 GLY A N 1
ATOM 1763 C CA . GLY A 1 216 ? -6.714 0.380 -7.282 1.00 97.56 216 GLY A CA 1
ATOM 1764 C C . GLY A 1 216 ? -6.925 1.882 -7.447 1.00 97.56 216 GLY A C 1
ATOM 1765 O O . GLY A 1 216 ? -6.802 2.466 -8.524 1.00 97.56 216 GLY A O 1
ATOM 1766 N N . VAL A 1 217 ? -7.243 2.518 -6.324 1.00 98.12 217 VAL A N 1
ATOM 1767 C CA . VAL A 1 217 ? -7.460 3.961 -6.220 1.00 98.12 217 VAL A CA 1
ATOM 1768 C C . VAL A 1 217 ? -6.235 4.600 -5.587 1.00 98.12 217 VAL A C 1
ATOM 1770 O O . VAL A 1 217 ? -5.756 4.135 -4.554 1.00 98.12 217 VAL A O 1
ATOM 1773 N N . VAL A 1 218 ? -5.733 5.679 -6.188 1.00 98.38 218 VAL A N 1
ATOM 1774 C CA . VAL A 1 218 ? -4.659 6.479 -5.595 1.00 98.38 218 VAL A CA 1
ATOM 1775 C C . VAL A 1 218 ? -5.255 7.660 -4.839 1.00 98.38 218 VAL A C 1
ATOM 1777 O O . VAL A 1 218 ? -5.961 8.476 -5.430 1.00 98.38 218 VAL A O 1
ATOM 1780 N N . CYS A 1 219 ? -4.936 7.791 -3.554 1.00 98.12 219 CYS A N 1
ATOM 1781 C CA . CYS A 1 219 ? -5.341 8.929 -2.732 1.00 98.12 219 CYS A CA 1
ATOM 1782 C C . CYS A 1 219 ? -4.142 9.605 -2.054 1.00 98.12 219 CYS A C 1
ATOM 1784 O O . CYS A 1 219 ? -3.048 9.041 -1.915 1.00 98.12 219 CYS A O 1
ATOM 1786 N N . ARG A 1 220 ? -4.326 10.860 -1.639 1.00 97.94 220 ARG A N 1
ATOM 1787 C CA . ARG A 1 220 ? -3.316 11.602 -0.874 1.00 97.94 220 ARG A CA 1
ATOM 1788 C C . ARG A 1 220 ? -3.262 11.121 0.572 1.00 97.94 220 ARG A C 1
ATOM 1790 O O . ARG A 1 220 ? -4.206 10.533 1.093 1.00 97.94 220 ARG A O 1
ATOM 1797 N N . ARG A 1 221 ? -2.173 11.464 1.262 1.00 96.12 221 ARG A N 1
ATOM 1798 C CA . ARG A 1 221 ? -1.981 11.183 2.694 1.00 96.12 221 ARG A CA 1
ATOM 1799 C C . ARG A 1 221 ? -3.152 11.611 3.569 1.00 96.12 221 ARG A C 1
ATOM 1801 O O . ARG A 1 221 ? -3.595 10.841 4.412 1.00 96.12 221 ARG A O 1
ATOM 1808 N N . ARG A 1 222 ? -3.685 12.808 3.321 1.00 96.06 222 ARG A N 1
ATOM 1809 C CA . ARG A 1 222 ? -4.824 13.360 4.071 1.00 96.06 222 ARG A CA 1
ATOM 1810 C C . ARG A 1 222 ? -6.185 12.795 3.653 1.00 96.06 222 ARG A C 1
ATOM 1812 O O . ARG A 1 222 ? -7.195 13.116 4.259 1.00 96.06 222 ARG A O 1
ATOM 1819 N N . GLU A 1 223 ? -6.220 11.978 2.610 1.00 97.62 223 GLU A N 1
ATOM 1820 C CA . GLU A 1 223 ? -7.453 11.431 2.043 1.00 97.62 223 GLU A CA 1
ATOM 1821 C C . GLU A 1 223 ? -7.640 9.956 2.395 1.00 97.62 223 GLU A C 1
ATOM 1823 O O . GLU A 1 223 ? -8.741 9.452 2.231 1.00 97.62 223 GLU A O 1
ATOM 1828 N N . LEU A 1 224 ? -6.617 9.265 2.916 1.00 97.75 224 LEU A N 1
ATOM 1829 C CA . LEU A 1 224 ? -6.693 7.826 3.184 1.00 97.75 224 LEU A CA 1
ATOM 1830 C C . LEU A 1 224 ? -7.775 7.465 4.215 1.00 97.75 224 LEU A C 1
ATOM 1832 O O . LEU A 1 224 ? -8.572 6.563 3.974 1.00 97.75 224 LEU A O 1
ATOM 1836 N N . ILE A 1 225 ? -7.834 8.176 5.348 1.00 97.44 225 ILE A N 1
ATOM 1837 C CA . ILE A 1 225 ? -8.869 7.942 6.369 1.00 97.44 225 ILE A CA 1
ATOM 1838 C C . ILE A 1 225 ? -10.268 8.275 5.806 1.00 97.44 225 ILE A C 1
ATOM 1840 O O . ILE A 1 225 ? -11.123 7.386 5.830 1.00 97.44 225 ILE A O 1
ATOM 1844 N N . PRO A 1 226 ? -10.517 9.476 5.230 1.00 97.75 226 PRO A N 1
ATOM 1845 C CA . PRO A 1 226 ? -11.798 9.779 4.587 1.00 97.75 226 PRO A CA 1
ATOM 1846 C C . PRO A 1 226 ? -12.198 8.788 3.489 1.00 97.75 226 PRO A C 1
ATOM 1848 O O . PRO A 1 226 ? -13.374 8.445 3.373 1.00 97.75 226 PRO A O 1
ATOM 1851 N N . PHE A 1 227 ? -11.233 8.302 2.701 1.00 97.62 227 PHE A N 1
ATOM 1852 C CA . PHE A 1 227 ? -11.465 7.311 1.655 1.00 97.62 227 PHE A CA 1
ATOM 1853 C C . PHE A 1 227 ? -12.122 6.062 2.243 1.00 97.62 227 PHE A C 1
ATOM 1855 O O . PHE A 1 227 ? -13.211 5.703 1.804 1.00 97.62 227 PHE A O 1
ATOM 1862 N N . PHE A 1 228 ? -11.544 5.459 3.286 1.00 97.31 228 PHE A N 1
ATOM 1863 C CA . PHE A 1 228 ? -12.126 4.269 3.916 1.00 97.31 228 PHE A CA 1
ATOM 1864 C C . PHE A 1 228 ? -13.422 4.554 4.677 1.00 97.31 228 PHE A C 1
ATOM 1866 O O . PHE A 1 228 ? -14.346 3.750 4.617 1.00 97.31 228 PHE A O 1
ATOM 1873 N N . GLN A 1 229 ? -13.552 5.716 5.320 1.00 95.44 229 GLN A N 1
ATOM 1874 C CA . GLN A 1 229 ? -14.807 6.114 5.971 1.00 95.44 229 GLN A CA 1
ATOM 1875 C C . GLN A 1 229 ? -15.972 6.278 4.979 1.00 95.44 229 GLN A C 1
ATOM 1877 O O . GLN A 1 229 ? -17.131 6.138 5.363 1.00 95.44 229 GLN A O 1
ATOM 1882 N N . SER A 1 230 ? -15.679 6.558 3.704 1.00 95.88 230 SER A N 1
ATOM 1883 C CA . SER A 1 230 ? -16.692 6.648 2.644 1.00 95.88 230 SER A CA 1
ATOM 1884 C C . SER A 1 230 ? -17.119 5.293 2.068 1.00 95.88 230 SER A C 1
ATOM 1886 O O . SER A 1 230 ? -18.184 5.207 1.454 1.00 95.88 230 SER A O 1
ATOM 1888 N N . GLN A 1 231 ? -16.319 4.240 2.266 1.00 90.62 231 GLN A N 1
ATOM 1889 C CA . GLN A 1 231 ? -16.652 2.885 1.831 1.00 90.62 231 GLN A CA 1
ATOM 1890 C C . GLN A 1 231 ? -17.620 2.276 2.858 1.00 90.62 231 GLN A C 1
ATOM 1892 O O . GLN A 1 231 ? -17.207 1.867 3.945 1.00 90.62 231 GLN A O 1
ATOM 1897 N N . LYS A 1 232 ? -18.918 2.281 2.543 1.00 75.50 232 LYS A N 1
ATOM 1898 C CA . LYS A 1 232 ? -19.953 1.636 3.365 1.00 75.50 232 LYS A CA 1
ATOM 1899 C C . LYS A 1 232 ? -19.954 0.122 3.192 1.00 75.50 232 LYS A C 1
ATOM 1901 O O . LYS A 1 232 ? -19.596 -0.368 2.096 1.00 75.50 232 LYS A O 1
#

Sequence (232 aa):
MEEKYKDLFDASYAVFVSSFSVEDGKEVKNRWETSRVPYRACKNKKNIAADIISWDYHVFSIFRRTTEEGARYYVVDFDSHCPRTTDEGLGDWARYGIDLTTYVQDTFLYDAKIPNLNILFIASLEGIRFRVLTAAEYLTWCRSDRSHMIAPKSKPPRYTAPPPSYPPILTSHPSSPPEELEKFRKAAEQYPKIFTETDGNNLVCFINMSNRTFPGVVCRRRELIPFFQSQK

Radius of gyration: 18.48 Å; Cα contacts (8 Å, |Δi|>4): 395; chains: 1; bounding box: 53×45×48 Å

Mean predicted aligned error: 4.17 Å

Secondary structure (DSSP, 8-state):
--GGGTTT-SEEEEEEEE-----TT---TT--TT--EEEE-SS-SS-TGGGEEEES-EEEEEEEEEETTEEEEEEE-SS--SPPP--GGGGGGGGT-EEHHHHHHHHS-TT---TT--HHHHHHHHH-EEEEEEHHHHHHH--B--GGGBPTT-SS--BSSPPPSSPPB-S--TT--HHHHHHHHHHHHH-HHHHHHTTT--HHHHH-TT-SSSSSEEEEGGGHHHHHHH--

Solvent-accessible surface area (backbone atoms only — not comparable to full-atom values): 13197 Å² total; per-residue (Å²): 129,67,80,91,56,70,82,65,48,86,46,47,29,42,35,33,36,17,38,24,69,55,62,70,87,65,75,44,77,76,56,55,88,85,17,41,28,65,36,32,33,49,78,39,89,88,44,60,76,84,27,49,46,76,35,52,57,50,77,37,34,40,40,31,33,75,52,99,93,43,77,45,53,28,28,43,48,91,77,51,48,61,72,53,40,84,52,69,91,47,54,87,49,15,80,56,25,20,44,41,68,60,45,44,37,64,30,60,42,66,77,62,83,63,83,89,65,54,68,69,56,54,53,35,54,72,49,25,30,36,33,43,22,45,46,54,54,45,40,38,67,52,22,36,65,59,67,71,44,43,40,84,92,44,84,74,83,38,60,74,57,90,72,74,93,65,80,68,42,64,56,56,42,94,85,37,48,70,71,54,51,50,52,52,51,55,48,40,68,74,41,42,67,58,51,63,75,20,63,46,31,46,51,47,52,62,44,24,65,54,36,76,86,48,84,54,52,71,38,47,67,90,38,51,66,60,53,56,73,67,60,126

Foldseek 3Di:
DPPVCPQFFPFKKKKKKWLAADPALPFAPLDQVVIWAFWFQAPDPPDRPVRTDIDRMDMWMKTWGQDPVGIFIWIFDPSHPFDFAPPCSNPVCSVRTDGPVSRLCSTLVLPPPDPPDDPVVVVNSQSMKMFIGTPLLCLAPAFDQPPSQFDPPDVVTDGVDDDDPDGGRQHHDPPRDPVSNVLNVVLCVVSVSLCVSQRRHNVSLSNHLHHPSGDGDMDTSNCPVVVVVPVD